Protein AF-A0A926G9V8-F1 (afdb_monomer)

Radius of gyration: 18.88 Å; Cα contacts (8 Å, |Δi|>4): 158; chains: 1; bounding box: 47×44×45 Å

pLDDT: mean 86.52, std 12.1, range [35.53, 97.56]

Mean predicted aligned error: 6.16 Å

Secondary structure (DSSP, 8-state):
--HHHHHHHTTHHHHHHHHHHHHHHTSHHHHHHHHHH-HHHHHHHHHHHHHHHHHHHHHHHHHHHHHHHHHHS-GGGG-GGGGGGHHHHHHTTHHHHHHHHHHHSHHHHHHHHHHHHHHHHHHHHHSPPPPS-SSGGGTTS-TTSHHHHHHHHHHTTSS-HHHHHHHHHHHHHHHS--

Sequence (178 aa):
MSDERLFQAGDGTLLLSNWAEQAIYESPVMRAHLERIGLARTCAIANEAVKLAVSDRIDAFRPALVAAMRSQIPADRFDARRWLSLQGALAAYRGRVEDALLRDAAPVYEGVRALALTRFQRETAIAAAVAGSWADIFADWDLSRTNAVRTACMLYQLSDPVMAKRPFDQFYQRKEMH

Nearest PDB structures (foldseek):
  7sqc-assembly1_1H  TM=2.317E-01  e=8.468E+00  Chlamydomonas reinhardtii
  1qu7-assembly1_A  TM=1.529E-01  e=5.895E+00  Escherichia coli

Structure (mmCIF, N/CA/C/O backbone):
data_AF-A0A926G9V8-F1
#
_entry.id   AF-A0A926G9V8-F1
#
loop_
_atom_site.group_PDB
_atom_site.id
_atom_site.type_symbol
_atom_site.label_atom_id
_atom_site.label_alt_id
_atom_site.label_comp_id
_atom_site.label_asym_id
_atom_site.label_entity_id
_atom_site.label_seq_id
_atom_site.pdbx_PDB_ins_code
_atom_site.Cartn_x
_atom_site.Cartn_y
_atom_site.Cartn_z
_atom_site.occupancy
_atom_site.B_iso_or_equiv
_atom_site.auth_seq_id
_atom_site.auth_comp_id
_atom_site.auth_asym_id
_atom_site.auth_atom_id
_atom_site.pdbx_PDB_model_num
ATOM 1 N N . MET A 1 1 ? 23.630 -3.098 -16.379 1.00 77.88 1 MET A N 1
ATOM 2 C CA . MET A 1 1 ? 23.140 -3.229 -14.987 1.00 77.88 1 MET A CA 1
ATOM 3 C C . MET A 1 1 ? 22.343 -4.521 -14.860 1.00 77.88 1 MET A C 1
ATOM 5 O O . MET A 1 1 ? 21.737 -4.900 -15.853 1.00 77.88 1 MET A O 1
ATOM 9 N N . SER A 1 2 ? 22.365 -5.204 -13.710 1.00 86.25 2 SER A N 1
ATOM 10 C CA . SER A 1 2 ? 21.529 -6.396 -13.496 1.00 86.25 2 SER A CA 1
ATOM 11 C C . SER A 1 2 ? 20.064 -6.027 -13.255 1.00 86.25 2 SER A C 1
ATOM 13 O O . SER A 1 2 ? 19.766 -4.939 -12.758 1.00 86.25 2 SER A O 1
ATOM 15 N N . ASP A 1 3 ? 19.166 -6.961 -13.562 1.00 87.81 3 ASP A N 1
ATOM 16 C CA . ASP A 1 3 ? 17.722 -6.802 -13.362 1.00 87.81 3 ASP A CA 1
ATOM 17 C C . ASP A 1 3 ? 17.365 -6.620 -11.886 1.00 87.81 3 ASP A C 1
ATOM 19 O O . ASP A 1 3 ? 16.513 -5.803 -11.563 1.00 87.81 3 ASP A O 1
ATOM 23 N N . GLU A 1 4 ? 18.092 -7.283 -10.983 1.00 85.81 4 GLU A N 1
ATOM 24 C CA . GLU A 1 4 ? 17.919 -7.105 -9.538 1.00 85.81 4 GLU A CA 1
ATOM 25 C C . GLU A 1 4 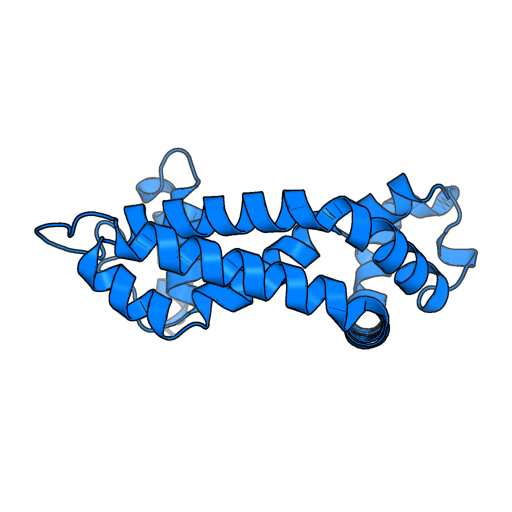? 18.188 -5.662 -9.093 1.00 85.81 4 GLU A C 1
ATOM 27 O O . GLU A 1 4 ? 17.411 -5.078 -8.344 1.00 85.81 4 GLU A O 1
ATOM 32 N N . ARG A 1 5 ? 19.267 -5.047 -9.593 1.00 84.00 5 ARG A N 1
ATOM 33 C CA . ARG A 1 5 ? 19.613 -3.662 -9.235 1.00 84.00 5 ARG A CA 1
ATOM 34 C C . ARG A 1 5 ? 18.641 -2.659 -9.848 1.00 84.00 5 ARG A C 1
ATOM 36 O O . ARG A 1 5 ? 18.324 -1.664 -9.204 1.00 84.00 5 ARG A O 1
ATOM 43 N N . LEU A 1 6 ? 18.162 -2.927 -11.065 1.00 85.00 6 LEU A N 1
ATOM 44 C CA . LEU A 1 6 ? 17.109 -2.133 -11.699 1.00 85.00 6 LEU A CA 1
ATOM 45 C C . LEU A 1 6 ? 15.810 -2.204 -10.899 1.00 85.00 6 LEU A C 1
ATOM 47 O O . LEU A 1 6 ? 15.242 -1.167 -10.577 1.00 85.00 6 LEU A O 1
ATOM 51 N N . PHE A 1 7 ? 15.389 -3.411 -10.526 1.00 86.88 7 PHE A N 1
ATOM 52 C CA . PHE A 1 7 ? 14.189 -3.636 -9.731 1.00 86.88 7 PHE A CA 1
ATOM 53 C C . PHE A 1 7 ? 14.239 -2.901 -8.385 1.00 86.88 7 PHE A C 1
ATOM 55 O O . PHE A 1 7 ? 13.286 -2.211 -8.022 1.00 86.88 7 PHE A O 1
ATOM 62 N N . GLN A 1 8 ? 15.368 -2.996 -7.674 1.00 84.38 8 GLN A N 1
ATOM 63 C CA . GLN A 1 8 ? 15.573 -2.299 -6.403 1.00 84.38 8 GLN A CA 1
ATOM 64 C C . GLN A 1 8 ? 15.523 -0.776 -6.559 1.00 84.38 8 GLN A C 1
ATOM 66 O O . GLN A 1 8 ? 14.949 -0.103 -5.713 1.00 84.38 8 GLN A O 1
ATOM 71 N N . ALA A 1 9 ? 16.076 -0.217 -7.637 1.00 80.62 9 ALA A N 1
ATOM 72 C CA . ALA A 1 9 ? 16.046 1.230 -7.854 1.00 80.62 9 ALA A CA 1
ATOM 73 C C . ALA A 1 9 ? 14.733 1.767 -8.415 1.00 80.62 9 ALA A C 1
ATOM 75 O O . ALA A 1 9 ? 14.471 2.960 -8.304 1.00 80.62 9 ALA A O 1
ATOM 76 N N . GLY A 1 10 ? 13.926 0.910 -9.033 1.00 80.06 10 GLY A N 1
ATOM 77 C CA . GLY A 1 10 ? 12.553 1.236 -9.394 1.00 80.06 10 GLY A CA 1
ATOM 78 C C . GLY A 1 10 ? 11.594 1.211 -8.202 1.00 80.06 10 GLY A C 1
ATOM 79 O O . GLY A 1 10 ? 10.399 1.374 -8.420 1.00 80.06 10 GLY A O 1
ATOM 80 N N . ASP A 1 11 ? 12.085 0.964 -6.979 1.00 85.44 11 ASP A N 1
ATOM 81 C CA . ASP A 1 11 ? 11.283 0.811 -5.762 1.00 85.44 11 ASP A CA 1
ATOM 82 C C . ASP A 1 11 ? 10.109 -0.171 -5.957 1.00 85.44 11 ASP A C 1
ATOM 84 O O . ASP A 1 11 ? 8.981 0.073 -5.525 1.00 85.44 11 ASP A O 1
ATOM 88 N N . GLY A 1 12 ? 10.354 -1.299 -6.639 1.00 83.50 12 GLY A N 1
ATOM 89 C CA . GLY A 1 12 ? 9.280 -2.172 -7.123 1.00 83.50 12 GLY A CA 1
ATOM 90 C C . GLY A 1 12 ? 8.342 -2.699 -6.033 1.00 83.50 12 GLY A C 1
ATOM 91 O O . GLY A 1 12 ? 7.127 -2.739 -6.222 1.00 83.50 12 GLY A O 1
ATOM 92 N N . THR A 1 13 ? 8.882 -3.027 -4.858 1.00 88.38 13 THR A N 1
ATOM 93 C CA . THR A 1 13 ? 8.077 -3.408 -3.687 1.00 88.38 13 THR A CA 1
ATOM 94 C C . THR A 1 13 ? 7.170 -2.266 -3.229 1.00 88.38 13 THR A C 1
ATOM 96 O O . THR A 1 13 ? 5.998 -2.494 -2.955 1.00 88.38 13 THR A O 1
ATOM 99 N N . LEU A 1 14 ? 7.683 -1.032 -3.182 1.00 89.19 14 LEU A N 1
ATOM 100 C CA . LEU A 1 14 ? 6.910 0.142 -2.772 1.00 89.19 14 LEU A CA 1
ATOM 101 C C . LEU A 1 14 ? 5.790 0.451 -3.773 1.00 89.19 14 LEU A C 1
ATOM 103 O O . LEU A 1 14 ? 4.688 0.797 -3.358 1.00 89.19 14 LEU A O 1
ATOM 107 N N . LEU A 1 15 ? 6.049 0.315 -5.077 1.00 89.25 15 LEU A N 1
ATOM 108 C CA . LEU A 1 15 ? 5.032 0.500 -6.117 1.00 89.25 15 LEU A CA 1
ATOM 109 C C . LEU A 1 15 ? 3.869 -0.488 -5.963 1.00 89.25 15 LEU A C 1
ATOM 111 O O . LEU A 1 15 ? 2.718 -0.058 -5.910 1.00 89.25 15 LEU A O 1
ATOM 115 N N . LEU A 1 16 ? 4.156 -1.786 -5.814 1.00 92.00 16 LEU A N 1
ATOM 116 C CA . LEU A 1 16 ? 3.108 -2.784 -5.573 1.00 92.00 16 LEU A CA 1
ATOM 117 C C . LEU A 1 16 ? 2.358 -2.529 -4.264 1.00 92.00 16 LEU A C 1
ATOM 119 O O . LEU A 1 16 ? 1.131 -2.631 -4.245 1.00 92.00 16 LEU A O 1
ATOM 123 N N . SER A 1 17 ? 3.073 -2.181 -3.187 1.00 94.44 17 SER A N 1
ATOM 124 C CA . SER A 1 17 ? 2.444 -1.827 -1.913 1.00 94.44 17 SER A CA 1
ATOM 125 C C . SER A 1 17 ? 1.492 -0.648 -2.081 1.00 94.44 17 SER A C 1
ATOM 127 O O . SER A 1 17 ? 0.359 -0.732 -1.631 1.00 94.44 17 SER A O 1
ATOM 129 N N . ASN A 1 18 ? 1.892 0.409 -2.797 1.00 92.38 18 ASN A N 1
ATOM 130 C CA . ASN A 1 18 ? 1.028 1.562 -3.057 1.00 92.38 18 ASN A CA 1
ATOM 131 C C . ASN A 1 18 ? -0.247 1.173 -3.817 1.00 92.38 18 ASN A C 1
ATOM 133 O O . ASN A 1 18 ? -1.326 1.638 -3.461 1.00 92.38 18 ASN A O 1
ATOM 137 N N . TRP A 1 19 ? -0.151 0.312 -4.834 1.00 93.31 19 TRP A N 1
ATOM 138 C CA . TRP A 1 19 ? -1.329 -0.156 -5.574 1.00 93.31 19 TRP A CA 1
ATOM 139 C C . TRP A 1 19 ? -2.263 -1.010 -4.710 1.00 93.31 19 TRP A C 1
ATOM 141 O O . TRP A 1 19 ? -3.483 -0.843 -4.765 1.00 93.31 19 TRP A O 1
ATOM 151 N N . ALA A 1 20 ? -1.706 -1.895 -3.882 1.00 96.06 20 ALA A N 1
ATOM 152 C CA . ALA A 1 20 ? -2.469 -2.695 -2.929 1.00 96.06 20 ALA A CA 1
ATOM 153 C C . ALA A 1 20 ? -3.153 -1.821 -1.862 1.00 96.06 20 ALA A C 1
ATOM 155 O O . ALA A 1 20 ? -4.343 -1.983 -1.593 1.00 96.06 20 ALA A O 1
ATOM 156 N N . GLU A 1 21 ? -2.417 -0.866 -1.290 1.00 95.69 21 GLU A N 1
ATOM 157 C CA . GLU A 1 21 ? -2.921 0.111 -0.324 1.00 95.69 21 GLU A CA 1
ATOM 158 C C . GLU A 1 21 ? -4.060 0.932 -0.921 1.00 95.69 21 GLU A C 1
ATOM 160 O O . GLU A 1 21 ? -5.104 1.072 -0.288 1.00 95.69 21 GLU A O 1
ATOM 165 N N . GLN A 1 22 ? -3.898 1.424 -2.152 1.00 93.81 22 GLN A N 1
ATOM 166 C CA . GLN A 1 22 ? -4.925 2.194 -2.844 1.00 93.81 22 GLN A CA 1
ATOM 167 C C . GLN A 1 22 ? -6.246 1.417 -2.925 1.00 93.81 22 GLN A C 1
ATOM 169 O O . GLN A 1 22 ? -7.297 1.946 -2.571 1.00 93.81 22 GLN A O 1
ATOM 174 N N . ALA A 1 23 ? -6.191 0.139 -3.315 1.00 94.94 23 ALA A N 1
ATOM 175 C CA . ALA A 1 23 ? -7.380 -0.707 -3.402 1.00 94.94 23 ALA A CA 1
ATOM 176 C C . ALA A 1 23 ? -8.109 -0.877 -2.060 1.00 94.94 23 ALA A C 1
ATOM 178 O O . ALA A 1 23 ? -9.331 -1.006 -2.051 1.00 94.94 23 ALA A O 1
ATOM 179 N N . ILE A 1 24 ? -7.382 -0.875 -0.938 1.00 96.69 24 ILE A N 1
ATOM 180 C CA . ILE A 1 24 ? -7.970 -0.993 0.400 1.00 96.69 24 ILE A CA 1
ATOM 181 C C . ILE A 1 24 ? -8.481 0.366 0.888 1.00 96.69 24 ILE A C 1
ATOM 183 O O . ILE A 1 24 ? -9.661 0.486 1.203 1.00 96.69 24 ILE A O 1
ATOM 187 N N . TYR A 1 25 ? -7.635 1.397 0.938 1.00 94.38 25 TYR A N 1
ATOM 188 C CA . TYR A 1 25 ? -7.973 2.676 1.574 1.00 94.38 25 TYR A CA 1
ATOM 189 C C . TYR A 1 25 ? -9.005 3.500 0.794 1.00 94.38 25 TYR A C 1
ATOM 191 O O . TYR A 1 25 ? -9.727 4.294 1.398 1.00 94.38 25 TYR A O 1
ATOM 199 N N . GLU A 1 26 ? -9.104 3.316 -0.524 1.00 92.31 26 GLU A N 1
ATOM 200 C CA . GLU A 1 26 ? -10.148 3.941 -1.350 1.00 92.31 26 GLU A CA 1
ATOM 201 C C . GLU A 1 26 ? -11.440 3.105 -1.400 1.00 92.31 26 GLU A C 1
ATOM 203 O O . GLU A 1 26 ? -12.450 3.552 -1.944 1.00 92.31 26 GLU A O 1
ATOM 208 N N . SER A 1 27 ? -11.448 1.900 -0.816 1.00 91.56 27 SER A N 1
ATOM 209 C CA . SER A 1 27 ? -12.633 1.044 -0.795 1.00 91.56 27 SER A CA 1
ATOM 210 C C . SER A 1 27 ? -13.700 1.573 0.170 1.00 91.56 27 SER A C 1
ATOM 212 O O . SER A 1 27 ? -13.391 1.846 1.335 1.00 91.56 27 SER A O 1
ATOM 214 N N . PRO A 1 28 ? -14.990 1.591 -0.224 1.00 87.00 28 PRO A N 1
ATOM 215 C CA . PRO A 1 28 ? -16.098 1.891 0.690 1.00 87.00 28 PRO A CA 1
ATOM 216 C C . PRO A 1 28 ? -16.134 0.975 1.924 1.00 87.00 28 PRO A C 1
ATOM 218 O O . PRO A 1 28 ? -16.621 1.357 2.987 1.00 87.00 28 PRO A O 1
ATOM 221 N N . VAL A 1 29 ? -15.586 -0.237 1.791 1.00 87.75 29 VAL A N 1
ATOM 222 C CA . VAL A 1 29 ? -15.563 -1.262 2.839 1.00 87.75 29 VAL A CA 1
ATOM 223 C C . VAL A 1 29 ? -14.583 -0.914 3.967 1.00 87.75 29 VAL A C 1
ATOM 225 O O . VAL A 1 29 ? -14.807 -1.303 5.112 1.00 87.75 29 VAL A O 1
ATOM 228 N N . MET A 1 30 ? -13.542 -0.122 3.684 1.00 91.88 30 MET A N 1
ATOM 229 C CA . MET A 1 30 ? -12.581 0.336 4.692 1.00 91.88 30 MET A CA 1
ATOM 230 C C . MET A 1 30 ? -13.276 1.116 5.809 1.00 91.88 30 MET A C 1
ATOM 232 O O . MET A 1 30 ? -13.111 0.790 6.983 1.00 91.88 30 MET A O 1
ATOM 236 N N . ARG A 1 31 ? -14.109 2.103 5.455 1.00 83.94 31 ARG A N 1
ATOM 237 C CA . ARG A 1 31 ? -14.785 2.954 6.445 1.00 83.94 31 ARG A CA 1
ATOM 238 C C . ARG A 1 31 ? -15.767 2.167 7.309 1.00 83.94 31 ARG A C 1
ATOM 240 O O . ARG A 1 31 ? -15.723 2.280 8.528 1.00 83.94 31 ARG A O 1
ATOM 247 N N . ALA A 1 32 ? -16.595 1.328 6.688 1.00 87.19 32 ALA A N 1
ATOM 248 C CA . ALA A 1 32 ? -17.565 0.510 7.414 1.00 87.19 32 ALA A CA 1
ATOM 249 C C . ALA A 1 32 ? -16.894 -0.422 8.440 1.00 87.19 32 ALA A C 1
ATOM 251 O O . ALA A 1 32 ? -17.449 -0.698 9.503 1.00 87.19 32 ALA A O 1
ATOM 252 N N . HIS A 1 33 ? -15.689 -0.915 8.140 1.00 92.31 33 HIS A N 1
ATOM 253 C CA . HIS A 1 33 ? -14.949 -1.749 9.079 1.00 92.31 33 HIS A CA 1
ATOM 254 C C . HIS A 1 33 ? -14.197 -0.958 10.137 1.00 92.31 33 HIS A C 1
ATOM 256 O O . HIS A 1 33 ? -14.202 -1.409 11.277 1.00 92.31 33 HIS A O 1
ATOM 262 N N . LEU A 1 34 ? -13.639 0.211 9.811 1.00 91.75 34 LEU A N 1
ATOM 263 C CA . LEU A 1 34 ? -12.983 1.078 10.795 1.00 91.75 34 LEU A CA 1
ATOM 264 C C . LEU A 1 34 ? -13.859 1.313 12.026 1.00 91.75 34 LEU A C 1
ATOM 266 O O . LEU A 1 34 ? -13.412 1.081 13.146 1.00 91.75 34 LEU A O 1
ATOM 270 N N . GLU A 1 35 ? -15.117 1.694 11.812 1.00 90.69 35 GLU A N 1
ATOM 271 C CA . GLU A 1 35 ? -16.072 1.965 12.891 1.00 90.69 35 GLU A CA 1
ATOM 272 C C . GLU A 1 35 ? -16.460 0.696 13.661 1.00 90.69 35 GLU A C 1
ATOM 274 O O . GLU A 1 35 ? -16.664 0.735 14.872 1.00 90.69 35 GLU A O 1
ATOM 279 N N . ARG A 1 36 ? -16.535 -0.452 12.975 1.00 93.88 36 ARG A N 1
ATOM 280 C CA . ARG A 1 36 ? -16.976 -1.717 13.576 1.00 93.88 36 ARG A CA 1
ATOM 281 C C . ARG A 1 36 ? -15.886 -2.414 14.389 1.00 93.88 36 ARG A C 1
ATOM 283 O O . ARG A 1 36 ? -16.171 -2.915 15.473 1.00 93.88 36 ARG A O 1
ATOM 290 N N . ILE A 1 37 ? -14.673 -2.533 13.848 1.00 95.00 37 ILE A N 1
ATOM 291 C CA . ILE A 1 37 ? -13.589 -3.346 14.439 1.00 95.00 37 ILE A CA 1
ATOM 292 C C . ILE A 1 37 ? -12.455 -2.500 15.025 1.00 95.00 37 ILE A C 1
ATOM 294 O O . ILE A 1 37 ? -11.518 -3.052 15.598 1.00 95.00 37 ILE A O 1
ATOM 298 N N . GLY A 1 38 ? -12.540 -1.175 14.899 1.00 94.25 38 GLY A N 1
ATOM 299 C CA . GLY A 1 38 ? -11.542 -0.236 15.392 1.00 94.25 38 GLY A CA 1
ATOM 300 C C . GLY A 1 38 ? -10.389 -0.003 14.418 1.00 94.25 38 GLY A C 1
ATOM 301 O O . GLY A 1 38 ? -10.025 -0.860 13.603 1.00 94.25 38 GLY A O 1
ATOM 302 N N . LEU A 1 39 ? -9.777 1.174 14.534 1.00 92.75 39 LEU A N 1
ATOM 303 C CA . LEU A 1 39 ? -8.695 1.648 13.678 1.00 92.75 39 LEU A CA 1
ATOM 304 C C . LEU A 1 39 ? -7.456 0.752 13.773 1.00 92.75 39 LEU A C 1
ATOM 306 O O . LEU A 1 39 ? -7.001 0.246 12.750 1.00 92.75 39 LEU A O 1
ATOM 310 N N . ALA A 1 40 ? -6.971 0.462 14.984 1.00 91.69 40 ALA A N 1
ATOM 311 C CA . ALA A 1 40 ? -5.785 -0.374 15.194 1.00 91.69 40 ALA A CA 1
ATOM 312 C C . ALA A 1 40 ? -5.906 -1.751 14.512 1.00 91.69 40 ALA A C 1
ATOM 314 O O . ALA A 1 40 ? -5.008 -2.186 13.784 1.00 91.69 40 ALA A O 1
ATOM 315 N N . ARG A 1 41 ? -7.048 -2.432 14.694 1.00 93.75 41 ARG A N 1
ATOM 316 C CA . ARG A 1 41 ? -7.289 -3.755 14.101 1.00 93.75 41 ARG A CA 1
ATOM 317 C C . ARG A 1 41 ? -7.439 -3.677 12.586 1.00 93.75 41 ARG A C 1
ATOM 319 O O . ARG A 1 41 ? -6.883 -4.522 11.887 1.00 93.75 41 ARG A O 1
ATOM 326 N N . THR A 1 42 ? -8.154 -2.673 12.084 1.00 95.19 42 THR A N 1
ATOM 327 C CA . THR A 1 42 ? -8.320 -2.463 10.640 1.00 95.19 42 THR A CA 1
ATOM 328 C C . THR A 1 42 ? -6.972 -2.216 9.965 1.00 95.19 42 THR A C 1
ATOM 330 O O . THR A 1 42 ? -6.680 -2.846 8.951 1.00 95.19 42 THR A O 1
ATOM 333 N N . CYS A 1 43 ? -6.116 -1.380 10.558 1.00 94.81 43 CYS A N 1
ATOM 334 C CA . CYS A 1 43 ? -4.768 -1.120 10.062 1.00 94.81 43 CYS A CA 1
ATOM 335 C C . CYS A 1 43 ? -3.905 -2.386 10.048 1.00 94.81 43 CYS A C 1
ATOM 337 O O . CYS A 1 43 ? -3.255 -2.669 9.046 1.00 94.81 43 CYS A O 1
ATOM 339 N N . ALA A 1 44 ? -3.936 -3.189 11.116 1.00 94.62 44 ALA A N 1
ATOM 340 C CA . ALA A 1 44 ? -3.203 -4.454 11.161 1.00 94.62 44 ALA A CA 1
ATOM 341 C C . ALA A 1 44 ? -3.628 -5.412 10.032 1.00 94.62 44 ALA A C 1
ATOM 343 O O . ALA A 1 44 ? -2.776 -5.985 9.354 1.00 94.62 44 ALA A O 1
ATOM 344 N N . ILE A 1 45 ? -4.937 -5.544 9.793 1.00 97.06 45 ILE A N 1
ATOM 345 C CA . ILE A 1 45 ? -5.477 -6.390 8.719 1.00 97.06 45 ILE A CA 1
ATOM 346 C C . ILE A 1 45 ? -5.102 -5.839 7.337 1.00 97.06 45 ILE A C 1
ATOM 348 O O . ILE A 1 45 ? -4.690 -6.609 6.471 1.00 97.06 45 ILE A O 1
ATOM 352 N N . ALA A 1 46 ? -5.211 -4.525 7.123 1.00 96.62 46 ALA A N 1
ATOM 353 C CA . ALA A 1 46 ? -4.833 -3.887 5.863 1.00 96.62 46 ALA A CA 1
ATOM 354 C C . ALA A 1 46 ? -3.348 -4.109 5.542 1.00 96.62 46 ALA A C 1
ATOM 356 O O . ALA A 1 46 ? -3.012 -4.530 4.437 1.00 96.62 46 ALA A O 1
ATOM 357 N N . ASN A 1 47 ? -2.468 -3.904 6.524 1.00 95.19 47 ASN A N 1
ATOM 358 C CA . ASN A 1 47 ? -1.025 -4.078 6.367 1.00 95.19 47 ASN A CA 1
ATOM 359 C C . ASN A 1 47 ? -0.658 -5.523 6.000 1.00 95.19 47 ASN A C 1
ATOM 361 O O . ASN A 1 47 ? 0.140 -5.750 5.090 1.00 95.19 47 ASN A O 1
ATOM 365 N N . GLU A 1 48 ? -1.267 -6.507 6.664 1.00 97.00 48 GLU A N 1
ATOM 366 C CA . GLU A 1 48 ? -1.028 -7.918 6.350 1.00 97.00 48 GLU A CA 1
ATOM 367 C C . GLU A 1 48 ? -1.592 -8.294 4.970 1.00 97.00 48 GLU A C 1
ATOM 369 O O . GLU A 1 48 ? -0.937 -8.999 4.201 1.00 97.00 48 GLU A O 1
ATOM 374 N N . ALA A 1 49 ? -2.769 -7.774 4.602 1.00 97.56 49 ALA A N 1
ATOM 375 C CA . ALA A 1 49 ? -3.348 -7.983 3.277 1.00 97.56 49 ALA A CA 1
ATOM 376 C C . ALA A 1 49 ? -2.447 -7.431 2.159 1.00 97.56 49 ALA A C 1
ATOM 378 O O . ALA A 1 49 ? -2.223 -8.129 1.167 1.00 97.56 49 ALA A O 1
ATOM 379 N N . VAL A 1 50 ? -1.882 -6.229 2.341 1.00 96.88 50 VAL A N 1
ATOM 380 C CA . VAL A 1 50 ? -0.891 -5.632 1.428 1.00 96.88 50 VAL A CA 1
ATOM 381 C C . VAL A 1 50 ? 0.349 -6.511 1.345 1.00 96.88 50 VAL A C 1
ATOM 383 O O . VAL A 1 50 ? 0.730 -6.923 0.252 1.00 96.88 50 VAL A O 1
ATOM 386 N N . LYS A 1 51 ? 0.954 -6.860 2.485 1.00 96.12 51 LYS A N 1
ATOM 387 C CA . LYS A 1 51 ? 2.173 -7.677 2.539 1.00 96.12 51 LYS A CA 1
ATOM 388 C C . LYS A 1 51 ? 2.009 -9.005 1.800 1.00 96.12 51 LYS A C 1
ATOM 390 O O . LYS A 1 51 ? 2.868 -9.373 0.999 1.00 96.12 51 LYS A O 1
ATOM 395 N N . LEU A 1 52 ? 0.904 -9.712 2.038 1.00 96.75 52 LEU A N 1
ATOM 396 C CA . LEU A 1 52 ? 0.627 -10.995 1.393 1.00 96.75 52 LEU A CA 1
ATOM 397 C C . LEU A 1 52 ? 0.342 -10.836 -0.104 1.00 96.75 52 LEU A C 1
ATOM 399 O O . LEU A 1 52 ? 0.806 -11.655 -0.892 1.00 96.75 52 LEU A O 1
ATOM 403 N N . ALA A 1 53 ? -0.385 -9.792 -0.512 1.00 97.00 53 ALA A N 1
ATOM 404 C CA . ALA A 1 53 ? -0.649 -9.534 -1.925 1.00 97.00 53 ALA A CA 1
ATOM 405 C C . ALA A 1 53 ? 0.630 -9.172 -2.696 1.00 97.00 53 ALA A C 1
ATOM 407 O O . ALA A 1 53 ? 0.850 -9.673 -3.797 1.00 97.00 53 ALA A O 1
ATOM 408 N N . VAL A 1 54 ? 1.497 -8.351 -2.100 1.00 95.94 54 VAL A N 1
ATOM 409 C CA . VAL A 1 54 ? 2.803 -8.000 -2.669 1.00 95.94 54 VAL A CA 1
ATOM 410 C C . VAL A 1 54 ? 3.676 -9.244 -2.781 1.00 95.94 54 VAL A C 1
ATOM 412 O O . VAL A 1 54 ? 4.191 -9.511 -3.860 1.00 95.94 54 VAL A O 1
ATOM 415 N N . SER A 1 55 ? 3.794 -10.042 -1.714 1.00 95.75 55 SER A N 1
ATOM 416 C CA . SER A 1 55 ? 4.592 -11.275 -1.728 1.00 95.75 55 SER A CA 1
ATOM 417 C C . SER A 1 55 ? 4.132 -12.274 -2.793 1.00 95.75 55 SER A C 1
ATOM 419 O O . SER A 1 55 ? 4.966 -12.971 -3.355 1.00 95.75 55 SER A O 1
ATOM 421 N N . ASP A 1 56 ? 2.829 -12.346 -3.072 1.00 95.56 56 ASP A N 1
ATOM 422 C CA . ASP A 1 56 ? 2.254 -13.230 -4.093 1.00 95.56 56 ASP A CA 1
ATOM 423 C C . ASP A 1 56 ? 2.570 -12.767 -5.526 1.00 95.56 56 ASP A C 1
ATOM 425 O O . ASP A 1 56 ? 2.737 -13.578 -6.434 1.00 95.56 56 ASP A O 1
ATOM 429 N N . ARG A 1 57 ? 2.664 -11.449 -5.746 1.00 93.88 57 ARG A N 1
ATOM 430 C CA . ARG A 1 57 ? 2.778 -10.856 -7.091 1.00 93.88 57 ARG A CA 1
ATOM 431 C C . ARG A 1 57 ? 4.167 -10.332 -7.443 1.00 93.88 57 ARG A C 1
ATOM 433 O O . ARG A 1 57 ? 4.404 -10.027 -8.612 1.00 93.88 57 ARG A O 1
ATOM 440 N N . ILE A 1 58 ? 5.086 -10.252 -6.479 1.00 93.44 58 ILE A N 1
ATOM 441 C CA . ILE A 1 58 ? 6.411 -9.637 -6.648 1.00 93.44 58 ILE A CA 1
ATOM 442 C C . ILE A 1 58 ? 7.226 -10.275 -7.779 1.00 93.44 58 ILE A C 1
ATOM 444 O O . ILE A 1 58 ? 7.839 -9.560 -8.572 1.00 93.44 58 ILE A O 1
ATOM 448 N N . A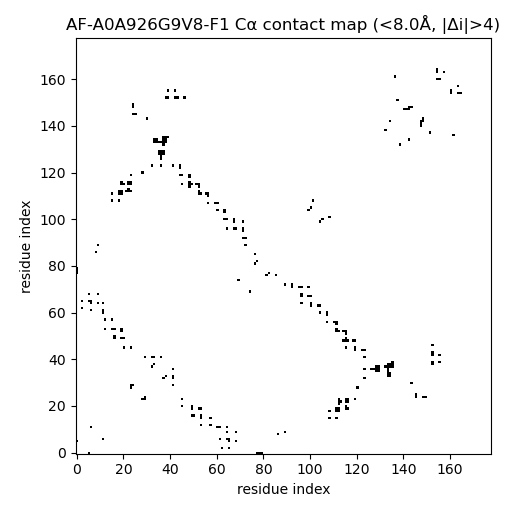SP A 1 59 ? 7.180 -11.601 -7.909 1.00 93.50 59 ASP A N 1
ATOM 449 C CA . ASP A 1 59 ? 7.973 -12.326 -8.904 1.00 93.50 59 ASP A CA 1
ATOM 450 C C . ASP A 1 59 ? 7.441 -12.127 -10.325 1.00 93.50 59 ASP A C 1
ATOM 452 O O . ASP A 1 59 ? 8.225 -11.974 -11.260 1.00 93.50 59 ASP A O 1
ATOM 456 N N . ALA A 1 60 ? 6.118 -12.039 -10.488 1.00 91.75 60 ALA A N 1
ATOM 457 C CA . ALA A 1 60 ? 5.492 -11.703 -11.766 1.00 91.75 60 ALA A CA 1
ATOM 458 C C . ALA A 1 60 ? 5.682 -10.220 -12.131 1.00 91.75 60 ALA A C 1
ATOM 460 O O . ALA A 1 60 ? 5.786 -9.872 -13.307 1.00 91.75 60 ALA A O 1
ATOM 461 N N . PHE A 1 61 ? 5.752 -9.338 -11.131 1.00 92.88 61 PHE A N 1
ATOM 462 C CA . PHE A 1 61 ? 5.935 -7.902 -11.330 1.00 92.88 61 PHE A CA 1
ATOM 463 C C . PHE A 1 61 ? 7.365 -7.519 -11.710 1.00 92.88 61 PHE A C 1
ATOM 465 O O . PHE A 1 61 ? 7.574 -6.628 -12.533 1.00 92.88 61 PHE A O 1
ATOM 472 N N . ARG A 1 62 ? 8.361 -8.194 -11.131 1.00 94.31 62 ARG A N 1
ATOM 473 C CA . ARG A 1 62 ? 9.783 -7.914 -11.354 1.00 94.31 62 ARG A CA 1
ATOM 474 C C . ARG A 1 62 ? 10.172 -7.794 -12.837 1.00 94.31 62 ARG A C 1
ATOM 476 O O . ARG A 1 62 ? 10.730 -6.753 -13.192 1.00 94.31 62 ARG A O 1
ATOM 483 N N . PRO A 1 63 ? 9.887 -8.774 -13.719 1.00 94.00 63 PRO A N 1
ATOM 484 C CA . PRO A 1 63 ? 10.243 -8.659 -15.132 1.00 94.00 63 PRO A CA 1
ATOM 485 C C . PRO A 1 63 ? 9.501 -7.511 -15.831 1.00 94.00 63 PRO A C 1
ATOM 487 O O . PRO A 1 63 ? 10.087 -6.845 -16.682 1.00 94.00 63 PRO A O 1
ATOM 490 N N . ALA A 1 64 ? 8.255 -7.227 -15.440 1.00 93.38 64 ALA A N 1
ATOM 491 C CA . ALA A 1 64 ? 7.477 -6.129 -16.004 1.00 93.38 64 ALA A CA 1
ATOM 492 C C . ALA A 1 64 ? 8.067 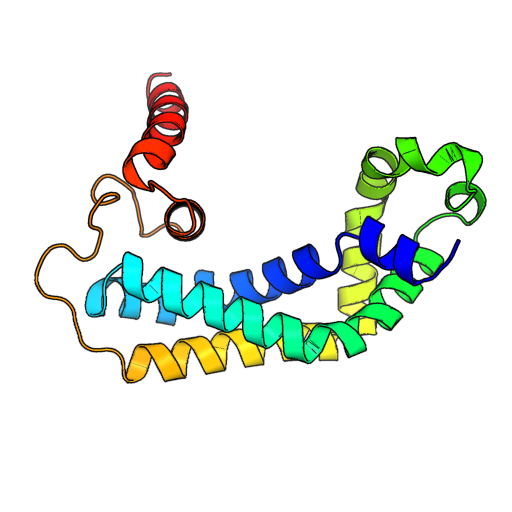-4.754 -15.654 1.00 93.38 64 ALA A C 1
ATOM 494 O O . ALA A 1 64 ? 8.247 -3.921 -16.543 1.00 93.38 64 ALA A O 1
ATOM 495 N N . LEU A 1 65 ? 8.445 -4.528 -14.390 1.00 92.50 65 LEU A N 1
ATOM 496 C CA . LEU A 1 65 ? 9.102 -3.286 -13.969 1.00 92.50 65 LEU A CA 1
ATOM 497 C C . LEU A 1 65 ? 10.441 -3.096 -14.678 1.00 92.50 65 LEU A C 1
ATOM 499 O O . LEU A 1 65 ? 10.722 -2.011 -15.183 1.00 92.50 65 LEU A O 1
ATOM 503 N N . VAL A 1 66 ? 11.254 -4.148 -14.767 1.00 92.81 66 VAL A N 1
ATOM 504 C CA . VAL A 1 66 ? 12.545 -4.076 -15.460 1.00 92.81 66 VAL A CA 1
ATOM 505 C C . VAL A 1 66 ? 12.358 -3.743 -16.942 1.00 92.81 66 VAL A C 1
ATOM 507 O O . VAL A 1 66 ? 13.072 -2.884 -17.467 1.00 92.81 66 VAL A O 1
ATOM 510 N N . ALA A 1 67 ? 11.394 -4.373 -17.616 1.00 93.75 67 ALA A N 1
ATOM 511 C CA . ALA A 1 67 ? 11.079 -4.080 -19.012 1.00 93.75 67 ALA A CA 1
ATOM 512 C C . ALA A 1 67 ? 10.601 -2.629 -19.194 1.00 93.75 67 ALA A C 1
ATOM 514 O O . ALA A 1 67 ? 11.131 -1.909 -20.045 1.00 93.75 67 ALA A O 1
ATOM 515 N N . ALA A 1 68 ? 9.680 -2.164 -18.343 1.00 93.12 68 ALA A N 1
ATOM 516 C CA . ALA A 1 68 ? 9.187 -0.791 -18.360 1.00 93.12 68 ALA A CA 1
ATOM 517 C C . ALA A 1 68 ? 10.332 0.212 -18.162 1.00 93.12 68 ALA A C 1
ATOM 519 O O . ALA A 1 68 ? 10.519 1.106 -18.986 1.00 93.12 68 ALA A O 1
ATOM 520 N N . MET A 1 69 ? 11.176 0.013 -17.147 1.00 90.25 69 MET A N 1
ATOM 521 C CA . MET A 1 69 ? 12.343 0.860 -16.894 1.00 90.25 69 MET A CA 1
ATOM 522 C C . MET A 1 69 ? 13.278 0.923 -18.101 1.00 90.25 69 MET A C 1
ATOM 524 O O . MET A 1 69 ? 13.651 2.015 -18.524 1.00 90.25 69 MET A O 1
ATOM 528 N N . ARG A 1 70 ? 13.622 -0.224 -18.697 1.00 91.25 70 ARG A N 1
ATOM 529 C CA . ARG A 1 70 ? 14.503 -0.276 -19.874 1.00 91.25 70 ARG A CA 1
ATOM 530 C C . ARG A 1 70 ? 13.906 0.409 -21.103 1.00 91.25 70 ARG A C 1
ATOM 532 O O . ARG A 1 70 ? 14.662 0.939 -21.908 1.00 91.25 70 ARG A O 1
ATOM 539 N N . SER A 1 71 ? 12.582 0.401 -21.247 1.00 92.31 71 SER A N 1
ATOM 540 C CA . SER A 1 71 ? 11.901 1.062 -22.366 1.00 92.31 71 SER A CA 1
ATOM 541 C C . SER A 1 71 ? 11.791 2.582 -22.196 1.00 92.31 71 SER A C 1
ATOM 543 O O . SER A 1 71 ? 11.836 3.313 -23.181 1.00 92.31 71 SER A O 1
ATOM 545 N N . GLN A 1 72 ? 11.649 3.065 -20.956 1.00 92.06 72 GLN A N 1
ATOM 546 C CA . GLN A 1 72 ? 11.343 4.471 -20.671 1.00 92.06 72 GLN A CA 1
ATOM 547 C C . GLN A 1 72 ? 12.565 5.303 -20.275 1.00 92.06 72 GLN A C 1
ATOM 549 O O . GLN A 1 72 ? 12.516 6.534 -20.340 1.00 92.06 72 GLN A O 1
ATOM 554 N N . ILE A 1 73 ? 13.645 4.661 -19.829 1.00 86.81 73 ILE A N 1
ATOM 555 C CA . ILE A 1 73 ? 14.853 5.334 -19.355 1.00 86.81 73 ILE A CA 1
ATOM 556 C C . ILE A 1 73 ? 15.969 5.147 -20.394 1.00 86.81 73 ILE A C 1
ATOM 558 O O . ILE A 1 73 ? 16.268 4.010 -20.765 1.00 86.81 73 ILE A O 1
ATOM 562 N N . PRO A 1 74 ? 16.621 6.235 -20.847 1.00 86.81 74 PRO A N 1
ATOM 563 C CA . PRO A 1 74 ? 17.733 6.155 -21.789 1.00 86.81 74 PRO A CA 1
ATOM 564 C C . PRO A 1 74 ? 18.859 5.234 -21.299 1.00 86.81 74 PRO A C 1
ATOM 566 O O . PRO A 1 74 ? 19.250 5.275 -20.131 1.00 86.81 74 PRO A O 1
ATOM 569 N N . ALA A 1 75 ? 19.401 4.408 -22.198 1.00 84.12 75 ALA A N 1
ATOM 570 C CA . ALA A 1 75 ? 20.346 3.348 -21.841 1.00 84.12 75 ALA A CA 1
ATOM 571 C C . ALA A 1 75 ? 21.645 3.859 -21.187 1.00 84.12 75 ALA A C 1
ATOM 573 O O . ALA A 1 75 ? 22.202 3.187 -20.317 1.00 84.12 75 ALA A O 1
ATOM 574 N N . ASP A 1 76 ? 22.099 5.064 -21.544 1.00 81.06 76 ASP A N 1
ATOM 575 C CA . ASP A 1 76 ? 23.264 5.740 -20.955 1.00 81.06 76 ASP A CA 1
ATOM 576 C C . ASP A 1 76 ? 23.079 6.058 -19.462 1.00 81.06 76 ASP A C 1
ATOM 578 O O . ASP A 1 76 ? 24.051 6.238 -18.725 1.00 81.06 76 ASP A O 1
ATOM 582 N N . ARG A 1 77 ? 21.830 6.087 -18.982 1.00 77.75 7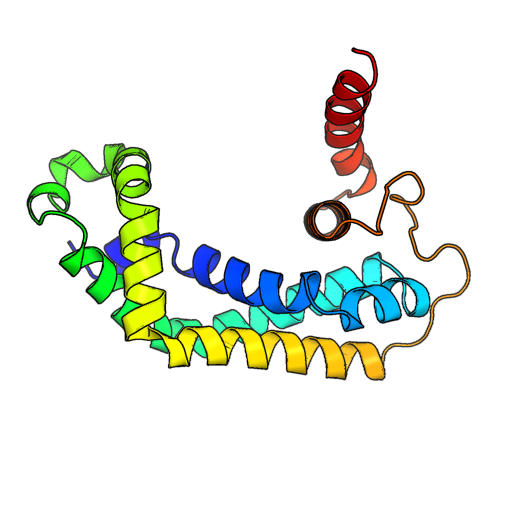7 ARG A N 1
ATOM 583 C C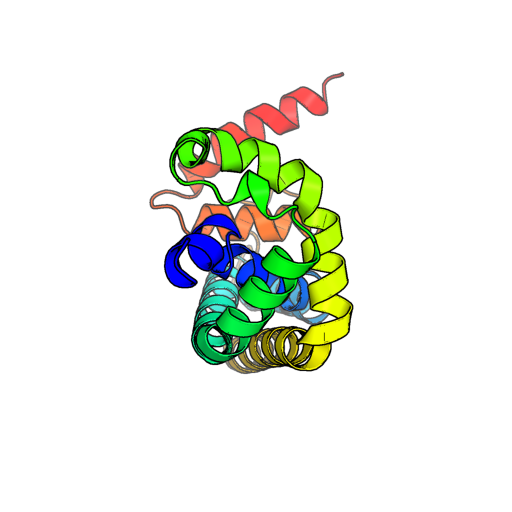A . ARG A 1 77 ? 21.509 6.270 -17.563 1.00 77.75 77 ARG A CA 1
ATOM 584 C C . ARG A 1 77 ? 21.732 5.010 -16.742 1.00 77.75 77 ARG A C 1
ATOM 586 O O . ARG A 1 77 ? 21.857 5.113 -15.530 1.00 77.75 77 ARG A O 1
ATOM 593 N N . PHE A 1 78 ? 21.853 3.841 -17.360 1.00 76.38 78 PHE A N 1
ATOM 594 C CA . PHE A 1 78 ? 22.115 2.591 -16.646 1.00 76.38 78 PHE A CA 1
ATOM 595 C C . PHE A 1 78 ? 23.606 2.310 -16.406 1.00 76.38 78 PHE A C 1
ATOM 597 O O . PHE A 1 78 ? 23.959 1.220 -15.939 1.00 76.38 78 PHE A O 1
ATOM 604 N N . ASP A 1 79 ? 24.481 3.269 -16.720 1.00 73.12 79 ASP A N 1
ATOM 605 C CA . ASP A 1 79 ? 25.923 3.128 -16.561 1.00 73.12 79 ASP A CA 1
ATOM 606 C C . ASP A 1 79 ? 26.349 3.160 -15.078 1.00 73.12 79 ASP A C 1
ATOM 608 O O . ASP A 1 79 ? 25.962 4.032 -14.293 1.00 73.12 79 ASP A O 1
ATOM 612 N N . ALA A 1 80 ? 27.183 2.194 -14.684 1.00 60.44 8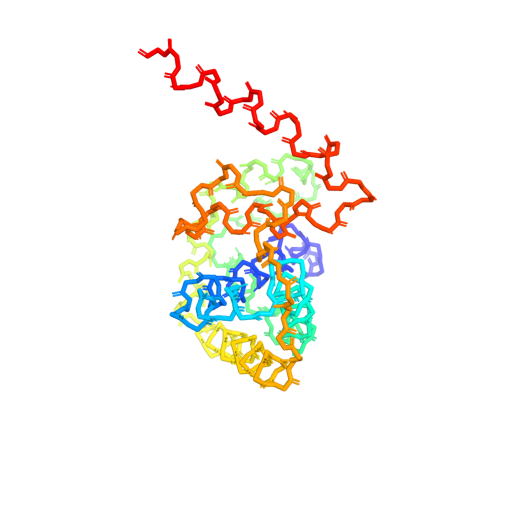0 ALA A N 1
ATOM 613 C CA . ALA A 1 80 ? 27.518 1.899 -13.290 1.00 60.44 80 ALA A CA 1
ATOM 614 C C . ALA A 1 80 ? 28.222 3.064 -12.569 1.00 60.44 80 ALA A C 1
ATOM 616 O O . ALA A 1 80 ? 28.130 3.174 -11.346 1.00 60.44 80 ALA A O 1
ATOM 617 N N . ARG A 1 81 ? 28.886 3.960 -13.314 1.00 61.88 81 ARG A N 1
ATOM 618 C CA . ARG A 1 81 ? 29.619 5.117 -12.767 1.00 61.88 81 ARG A CA 1
ATOM 619 C C . ARG A 1 81 ? 28.717 6.253 -12.278 1.00 61.88 81 ARG A C 1
ATOM 621 O O . ARG A 1 81 ? 29.191 7.125 -11.559 1.00 61.88 81 ARG A O 1
ATOM 628 N N . ARG A 1 82 ? 27.438 6.269 -12.668 1.00 61.78 82 ARG A N 1
ATOM 629 C CA . ARG A 1 82 ? 26.480 7.333 -12.312 1.00 61.78 82 ARG A CA 1
ATOM 630 C C . ARG A 1 82 ? 25.397 6.870 -11.334 1.00 61.78 82 ARG A C 1
ATOM 632 O O . ARG A 1 82 ? 24.541 7.660 -10.968 1.00 61.78 82 ARG A O 1
ATOM 639 N N . TRP A 1 83 ? 25.464 5.622 -10.863 1.00 56.06 83 TRP A N 1
ATOM 640 C CA . TRP A 1 83 ? 24.413 4.964 -10.075 1.00 56.06 83 TRP A CA 1
ATOM 641 C C . TRP A 1 83 ? 23.966 5.719 -8.815 1.00 56.06 83 TRP A C 1
ATOM 643 O O . TRP A 1 83 ? 22.776 5.798 -8.532 1.00 56.06 83 TRP A O 1
ATOM 653 N N . LEU A 1 84 ? 24.899 6.315 -8.069 1.00 52.78 84 LEU A N 1
ATOM 654 C CA . LEU A 1 84 ? 24.583 6.996 -6.807 1.00 52.78 84 LEU A CA 1
ATOM 655 C C . LEU A 1 84 ? 23.759 8.284 -6.994 1.00 52.78 84 LEU A C 1
ATOM 657 O O . LEU A 1 84 ? 23.125 8.729 -6.045 1.00 52.78 84 LEU A O 1
ATOM 661 N N . SER A 1 85 ? 23.708 8.859 -8.202 1.00 54.69 85 SER A N 1
ATOM 662 C CA . SER A 1 85 ? 22.837 10.001 -8.517 1.00 54.69 85 SER A CA 1
ATOM 663 C C . SER A 1 85 ? 21.501 9.597 -9.156 1.00 54.69 85 SER A C 1
ATOM 665 O O . SER A 1 85 ? 20.684 10.468 -9.468 1.00 54.69 85 SER A O 1
ATOM 667 N N . LEU A 1 86 ? 21.241 8.292 -9.344 1.00 53.22 86 LEU A N 1
ATOM 668 C CA . LEU A 1 86 ? 20.055 7.833 -10.068 1.00 53.22 86 LEU A CA 1
ATOM 669 C C . LEU A 1 86 ? 18.752 7.919 -9.286 1.00 53.22 86 LEU A C 1
ATOM 671 O O . LEU A 1 86 ? 17.737 8.073 -9.942 1.00 53.22 86 LEU A O 1
ATOM 675 N N . GLN A 1 87 ? 18.716 7.902 -7.951 1.00 60.72 87 GLN A N 1
ATOM 676 C CA . GLN A 1 87 ? 17.426 8.031 -7.246 1.00 60.72 87 GLN A CA 1
ATOM 677 C C . GLN A 1 87 ? 16.696 9.338 -7.612 1.00 60.72 87 GLN A C 1
ATOM 679 O O . GLN A 1 87 ? 15.504 9.322 -7.914 1.00 60.72 87 GLN A O 1
ATOM 684 N N . GLY A 1 88 ? 17.424 10.457 -7.711 1.00 60.06 88 GLY A N 1
ATOM 685 C CA . GLY A 1 88 ? 16.867 11.728 -8.190 1.00 60.06 88 GLY A CA 1
ATOM 686 C C . GLY A 1 88 ? 16.605 11.752 -9.700 1.00 60.06 88 GLY A C 1
ATOM 687 O O . GLY A 1 88 ? 15.611 12.317 -10.149 1.00 60.06 88 GLY A O 1
ATOM 688 N N . ALA A 1 89 ? 17.460 11.110 -10.504 1.00 60.84 89 ALA A N 1
ATOM 689 C CA . ALA A 1 89 ? 17.281 11.068 -11.956 1.00 60.84 89 ALA A CA 1
ATOM 690 C C . ALA A 1 89 ? 16.119 10.155 -12.386 1.00 60.84 89 ALA A C 1
ATOM 692 O O . ALA A 1 89 ? 15.426 10.477 -13.346 1.00 60.84 89 ALA A O 1
ATOM 693 N N . LEU A 1 90 ? 15.879 9.050 -11.674 1.00 66.19 90 LEU A N 1
ATOM 694 C CA . LEU A 1 90 ? 14.779 8.107 -11.898 1.00 66.19 90 LEU A CA 1
ATOM 695 C C . LEU A 1 90 ? 13.429 8.732 -11.554 1.00 66.19 90 LEU A C 1
ATOM 697 O O . LEU A 1 90 ? 12.453 8.448 -12.245 1.00 66.19 90 LEU A O 1
ATOM 701 N N . ALA A 1 91 ? 13.378 9.653 -10.585 1.00 71.56 91 ALA A N 1
ATOM 702 C CA . ALA A 1 91 ? 12.168 10.416 -10.286 1.00 71.56 91 ALA A CA 1
ATOM 703 C C . ALA A 1 91 ? 11.621 11.146 -11.529 1.00 71.56 91 ALA A C 1
ATOM 705 O O . ALA A 1 91 ? 10.412 11.169 -11.743 1.00 71.56 91 ALA A O 1
ATOM 706 N N . ALA A 1 92 ? 12.498 11.643 -12.413 1.00 78.62 92 ALA A N 1
ATOM 707 C CA . ALA A 1 92 ? 12.101 12.299 -13.663 1.00 78.62 92 ALA A CA 1
ATOM 708 C C . ALA A 1 92 ? 11.484 11.346 -14.711 1.00 78.62 92 ALA A C 1
ATOM 710 O O . ALA A 1 92 ? 10.879 11.806 -15.681 1.00 78.62 92 ALA A O 1
ATOM 711 N N . TYR A 1 93 ? 11.652 10.029 -14.547 1.00 86.19 93 TYR A N 1
ATOM 712 C CA . TYR A 1 93 ? 11.073 8.992 -15.413 1.00 86.19 93 TYR A CA 1
ATOM 713 C C . TYR A 1 93 ? 9.951 8.208 -14.733 1.00 86.19 93 TYR A C 1
ATOM 715 O O . TYR A 1 93 ? 9.275 7.440 -15.412 1.00 86.19 93 TYR A O 1
ATOM 723 N N . ARG A 1 94 ? 9.728 8.413 -13.430 1.00 85.00 94 ARG A N 1
ATOM 724 C CA . ARG A 1 94 ? 8.791 7.631 -12.621 1.00 85.00 94 ARG A CA 1
ATOM 725 C C . ARG A 1 94 ? 7.397 7.562 -13.237 1.00 85.00 94 ARG A C 1
ATOM 727 O O . ARG A 1 94 ? 6.918 6.463 -13.475 1.00 85.00 94 ARG A O 1
ATOM 734 N N . GLY A 1 95 ? 6.813 8.709 -13.591 1.00 86.75 95 GLY A N 1
ATOM 735 C CA . GLY A 1 95 ? 5.493 8.749 -14.234 1.00 86.75 95 GLY A CA 1
ATOM 736 C C . GLY A 1 95 ? 5.440 7.934 -15.531 1.00 86.75 95 GLY A C 1
ATOM 737 O O . GLY A 1 95 ? 4.554 7.112 -15.698 1.00 86.75 95 GLY A O 1
ATOM 738 N N . ARG A 1 96 ? 6.456 8.048 -16.402 1.00 90.06 96 ARG A N 1
ATOM 739 C CA . ARG A 1 96 ? 6.519 7.265 -17.652 1.00 90.06 96 ARG A CA 1
ATOM 740 C C . ARG A 1 96 ? 6.622 5.759 -17.403 1.00 90.06 96 ARG A C 1
ATOM 742 O O . ARG A 1 96 ? 6.027 4.979 -18.141 1.00 90.06 96 ARG A O 1
ATOM 749 N N . VAL A 1 97 ? 7.402 5.352 -16.400 1.00 90.62 97 VAL A N 1
ATOM 750 C CA . VAL A 1 97 ? 7.550 3.941 -16.012 1.00 90.62 97 VAL A CA 1
ATOM 751 C C . VAL A 1 97 ? 6.241 3.405 -15.436 1.00 90.62 97 VAL A C 1
ATOM 753 O O . VAL A 1 97 ? 5.820 2.322 -15.830 1.00 90.62 97 VAL A O 1
ATOM 756 N N . GLU A 1 98 ? 5.581 4.162 -14.559 1.00 90.19 98 GLU A N 1
ATOM 757 C CA . GLU A 1 98 ? 4.268 3.812 -14.005 1.00 90.19 98 GLU A CA 1
ATOM 758 C C . GLU A 1 98 ? 3.206 3.714 -15.112 1.00 90.19 98 GLU A C 1
ATOM 760 O O . GLU A 1 98 ? 2.488 2.720 -15.175 1.00 90.19 98 GLU A O 1
ATOM 765 N N . ASP A 1 99 ? 3.171 4.659 -16.053 1.00 91.31 99 ASP A N 1
ATOM 766 C CA . ASP A 1 99 ? 2.254 4.621 -17.197 1.00 91.31 99 ASP A CA 1
ATOM 767 C C . ASP A 1 99 ? 2.499 3.400 -18.096 1.00 91.31 99 ASP A C 1
ATOM 769 O O . ASP A 1 99 ? 1.555 2.772 -18.575 1.00 91.31 99 ASP A O 1
ATOM 773 N N . ALA A 1 100 ? 3.766 3.055 -18.351 1.00 92.38 100 ALA A N 1
ATOM 774 C CA . ALA A 1 100 ? 4.119 1.858 -19.113 1.00 92.38 100 ALA A CA 1
ATOM 775 C C . ALA A 1 100 ? 3.689 0.582 -18.380 1.00 92.38 100 ALA A C 1
ATOM 777 O O . ALA A 1 100 ? 3.094 -0.302 -18.984 1.00 92.38 100 ALA A O 1
ATOM 778 N N . LEU A 1 101 ? 3.904 0.515 -17.067 1.00 91.38 101 LEU A N 1
ATOM 779 C CA . LEU A 1 101 ? 3.442 -0.596 -16.241 1.00 91.38 101 LEU A CA 1
ATOM 780 C C . LEU A 1 101 ? 1.919 -0.743 -16.242 1.00 91.38 101 LEU A C 1
ATOM 782 O O . LEU A 1 101 ? 1.419 -1.858 -16.362 1.00 91.38 101 LEU A O 1
ATOM 786 N N . LEU A 1 102 ? 1.177 0.358 -16.130 1.00 89.31 102 LEU A N 1
ATOM 787 C CA . LEU A 1 102 ? -0.285 0.326 -16.157 1.00 89.31 102 LEU A CA 1
ATOM 788 C C . LEU A 1 102 ? -0.826 -0.155 -17.507 1.00 89.31 102 LEU A C 1
ATOM 790 O O . LEU A 1 102 ? -1.871 -0.798 -17.542 1.00 89.31 102 LEU A O 1
ATOM 794 N N . ARG A 1 103 ? -0.118 0.111 -18.611 1.00 89.62 103 ARG A N 1
ATOM 795 C CA . ARG A 1 103 ? -0.488 -0.396 -19.941 1.00 89.62 103 ARG A CA 1
ATOM 796 C C . ARG A 1 103 ? -0.088 -1.855 -20.150 1.00 89.62 103 ARG A C 1
ATOM 798 O O . ARG A 1 103 ? -0.917 -2.661 -20.561 1.00 89.62 103 ARG A O 1
ATOM 805 N N . ASP A 1 104 ? 1.163 -2.191 -19.856 1.00 88.38 104 ASP A N 1
ATOM 806 C CA . ASP A 1 104 ? 1.783 -3.443 -20.305 1.00 88.38 104 ASP A CA 1
ATOM 807 C C . ASP A 1 104 ? 1.715 -4.552 -19.240 1.00 88.38 104 ASP A C 1
ATOM 809 O O . ASP A 1 104 ? 1.797 -5.738 -19.553 1.00 88.38 104 ASP A O 1
ATOM 813 N N . ALA A 1 105 ? 1.535 -4.176 -17.971 1.00 88.31 105 ALA A N 1
ATOM 814 C CA . ALA A 1 105 ? 1.468 -5.074 -16.819 1.00 88.31 105 ALA A CA 1
ATOM 815 C C . ALA A 1 105 ? 0.140 -4.958 -16.051 1.00 88.31 105 ALA A C 1
ATOM 817 O O . ALA A 1 105 ? 0.064 -5.342 -14.878 1.00 88.31 105 ALA A O 1
ATOM 818 N N . ALA A 1 106 ? -0.921 -4.484 -16.718 1.00 89.12 106 ALA A N 1
ATOM 819 C CA . ALA A 1 106 ? -2.263 -4.353 -16.148 1.00 89.12 106 ALA A CA 1
ATOM 820 C C . ALA A 1 106 ? -2.746 -5.613 -15.394 1.00 89.12 106 ALA A C 1
ATOM 822 O O . ALA A 1 106 ? -3.269 -5.464 -14.292 1.00 89.12 106 ALA A O 1
ATOM 823 N N . PRO A 1 107 ? -2.518 -6.857 -15.875 1.00 92.19 107 PRO A N 1
ATOM 824 C CA . PRO A 1 107 ? -2.938 -8.050 -15.134 1.00 92.19 107 PRO A CA 1
ATOM 825 C C . PRO A 1 107 ? -2.256 -8.213 -13.768 1.00 92.19 107 PRO A C 1
ATOM 827 O O . PRO A 1 107 ? -2.863 -8.738 -12.837 1.00 92.19 107 PRO A O 1
ATOM 830 N N . VAL A 1 108 ? -1.002 -7.767 -13.626 1.00 90.00 108 VAL A N 1
ATOM 831 C CA . VAL A 1 108 ? -0.272 -7.819 -12.349 1.00 90.00 108 VAL A CA 1
ATOM 832 C C . VAL A 1 108 ? -0.817 -6.763 -11.391 1.00 90.00 108 VAL A C 1
ATOM 834 O O . VAL A 1 108 ? -1.067 -7.065 -10.224 1.00 90.00 108 VAL A O 1
ATOM 837 N N . TYR A 1 109 ? -1.051 -5.552 -11.902 1.00 89.50 109 TYR A N 1
ATOM 838 C CA . TYR A 1 109 ? -1.685 -4.455 -11.172 1.00 89.50 109 TYR A CA 1
ATOM 839 C C . TYR A 1 109 ? -3.083 -4.836 -10.656 1.00 89.50 109 TYR A C 1
ATOM 841 O O . TYR A 1 109 ? -3.349 -4.774 -9.456 1.00 89.50 109 TYR A O 1
ATOM 849 N N . GLU A 1 110 ? -3.968 -5.304 -11.534 1.00 92.94 110 GLU A N 1
ATOM 850 C CA . GLU A 1 110 ? -5.315 -5.725 -11.139 1.00 92.94 110 GLU A CA 1
ATOM 851 C C . GLU A 1 110 ? -5.270 -6.940 -10.205 1.00 92.94 110 GLU A C 1
ATOM 853 O O . GLU A 1 110 ? -6.012 -7.011 -9.223 1.00 92.94 110 GLU A O 1
ATOM 858 N N . GLY A 1 111 ? -4.335 -7.865 -10.444 1.00 94.19 111 GLY A N 1
ATOM 859 C CA . GLY A 1 111 ? -4.114 -9.027 -9.591 1.00 94.19 111 GLY A CA 1
ATOM 860 C C . GLY A 1 111 ? -3.722 -8.661 -8.158 1.00 94.19 111 GLY A C 1
ATOM 861 O O . GLY A 1 111 ? -4.271 -9.242 -7.219 1.00 94.19 111 GLY A O 1
ATOM 862 N N . VAL A 1 112 ? -2.810 -7.697 -7.966 1.00 95.75 112 VAL A N 1
ATOM 863 C CA . VAL A 1 112 ? -2.400 -7.263 -6.620 1.00 95.75 112 VAL A CA 1
ATOM 864 C C . VAL A 1 112 ? -3.525 -6.507 -5.911 1.00 95.75 112 VAL A C 1
ATOM 866 O O . VAL A 1 112 ? -3.783 -6.769 -4.735 1.00 95.75 112 VAL A O 1
ATOM 869 N N . ARG A 1 113 ? -4.263 -5.645 -6.627 1.00 95.62 113 ARG A N 1
ATOM 870 C CA . ARG A 1 113 ? -5.404 -4.894 -6.078 1.00 95.62 113 ARG A CA 1
ATOM 871 C C . ARG A 1 113 ? -6.528 -5.812 -5.623 1.00 95.62 113 ARG A C 1
ATOM 873 O O . ARG A 1 113 ? -6.978 -5.715 -4.481 1.00 95.62 113 ARG A O 1
ATOM 880 N N . ALA A 1 114 ? -6.949 -6.727 -6.494 1.00 96.31 114 ALA A N 1
ATOM 881 C CA . ALA A 1 114 ? -8.016 -7.671 -6.199 1.00 96.31 114 ALA A CA 1
ATOM 882 C C . ALA A 1 114 ? -7.648 -8.583 -5.024 1.00 96.31 114 ALA A C 1
ATOM 884 O O . ALA A 1 114 ? -8.471 -8.806 -4.134 1.00 96.31 114 ALA A O 1
ATOM 885 N N . LEU A 1 115 ? -6.406 -9.079 -4.982 1.00 96.88 115 LEU A N 1
ATOM 886 C CA . LEU A 1 115 ? -5.943 -9.947 -3.903 1.00 96.88 115 LEU A CA 1
ATOM 887 C C . LEU A 1 115 ? -5.886 -9.211 -2.559 1.00 96.88 115 LEU A C 1
ATOM 889 O O . LEU A 1 115 ? -6.366 -9.749 -1.560 1.00 96.88 115 LEU A O 1
ATOM 893 N N . ALA A 1 116 ? -5.341 -7.991 -2.535 1.00 97.44 116 ALA A N 1
ATOM 894 C CA . ALA A 1 116 ? -5.274 -7.166 -1.332 1.00 97.44 116 ALA A CA 1
ATOM 895 C C . ALA A 1 116 ? -6.678 -6.863 -0.788 1.00 97.44 116 ALA A C 1
ATOM 897 O O . ALA A 1 116 ? -6.959 -7.138 0.380 1.00 97.44 116 ALA A O 1
ATOM 898 N N . LEU A 1 117 ? -7.586 -6.386 -1.647 1.00 96.88 117 LEU A N 1
ATOM 899 C CA . LEU A 1 117 ? -8.952 -6.053 -1.249 1.00 96.88 117 LEU A CA 1
ATOM 900 C C . LEU A 1 117 ? -9.738 -7.288 -0.787 1.00 96.88 117 LEU A C 1
ATOM 902 O O . LEU A 1 117 ? -10.383 -7.241 0.257 1.00 96.88 117 LEU A O 1
ATOM 906 N N . THR A 1 118 ? -9.646 -8.408 -1.510 1.00 97.50 118 THR A N 1
ATOM 907 C CA . THR A 1 118 ? -10.344 -9.656 -1.146 1.00 97.50 118 THR A CA 1
ATOM 908 C C . THR A 1 118 ? -9.878 -10.176 0.210 1.00 97.50 118 THR A C 1
ATOM 910 O O . THR A 1 118 ? -10.694 -10.568 1.046 1.00 97.50 118 THR A O 1
ATOM 913 N N . ARG A 1 119 ? -8.560 -10.172 0.456 1.00 96.81 119 ARG A N 1
ATOM 914 C CA . ARG A 1 119 ? -7.995 -10.578 1.750 1.00 96.81 119 ARG A CA 1
ATOM 915 C C . ARG A 1 119 ? -8.477 -9.656 2.857 1.00 96.81 119 ARG A C 1
ATOM 917 O O . ARG A 1 119 ? -8.990 -10.151 3.853 1.00 96.81 119 ARG A O 1
ATO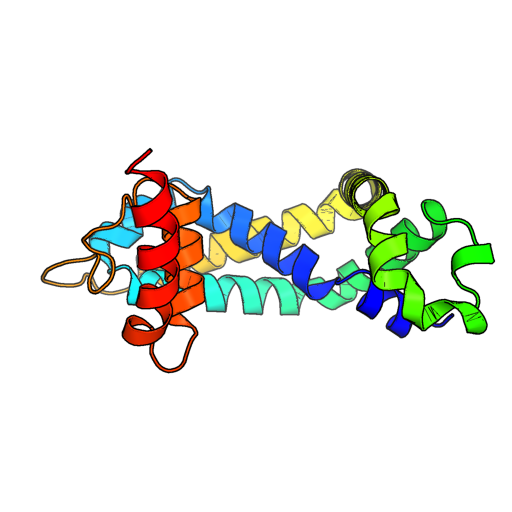M 924 N N . PHE A 1 120 ? -8.373 -8.345 2.652 1.00 97.56 120 PHE A N 1
ATOM 925 C CA . PHE A 1 120 ? -8.858 -7.358 3.608 1.00 97.56 120 PHE A CA 1
ATOM 926 C C . PHE A 1 120 ? -10.327 -7.610 3.970 1.00 97.56 120 PHE A C 1
ATOM 928 O O . PHE A 1 120 ? -10.625 -7.827 5.138 1.00 97.56 120 PHE A O 1
ATOM 935 N N . GLN A 1 121 ? -11.216 -7.696 2.975 1.00 96.62 121 GLN A N 1
ATOM 936 C CA . GLN A 1 121 ? -12.653 -7.925 3.171 1.00 96.62 121 GLN A CA 1
ATOM 937 C C . GLN A 1 121 ? -12.957 -9.220 3.930 1.00 96.62 121 GLN A C 1
ATOM 939 O O . GLN A 1 121 ? -13.818 -9.238 4.808 1.00 96.62 121 GLN A O 1
ATOM 944 N N . ARG A 1 122 ? -12.260 -10.313 3.603 1.00 96.94 122 ARG A N 1
ATOM 945 C CA . ARG A 1 122 ? -12.451 -11.602 4.275 1.00 96.94 122 ARG A CA 1
ATOM 946 C C . ARG A 1 122 ? -12.059 -11.528 5.748 1.00 96.94 122 ARG A C 1
ATOM 948 O O . ARG A 1 122 ? -12.828 -11.956 6.604 1.00 96.94 122 ARG A O 1
ATOM 955 N N . GLU A 1 123 ? -10.873 -10.996 6.035 1.00 96.94 123 GLU A N 1
ATOM 956 C CA . GLU A 1 123 ? -10.348 -10.934 7.401 1.00 96.94 123 GLU A CA 1
ATOM 957 C C . GLU A 1 123 ? -11.115 -9.922 8.260 1.00 96.94 123 GLU A C 1
ATOM 959 O O . GLU A 1 123 ? -11.362 -10.172 9.441 1.00 96.94 123 GLU A O 1
ATOM 964 N N . THR A 1 124 ? -11.556 -8.796 7.687 1.00 95.88 124 THR A N 1
ATOM 965 C CA . THR A 1 124 ? -12.406 -7.857 8.421 1.00 95.88 124 THR A CA 1
ATOM 966 C C . THR A 1 124 ? -13.772 -8.461 8.700 1.00 95.88 124 THR A C 1
ATOM 968 O O . THR A 1 124 ? -14.242 -8.325 9.825 1.00 95.88 124 THR A O 1
ATOM 971 N N . ALA A 1 125 ? -14.407 -9.159 7.751 1.00 93.94 125 ALA A N 1
ATOM 972 C CA . ALA A 1 125 ? -15.747 -9.732 7.925 1.00 93.94 125 ALA A CA 1
ATOM 973 C C . ALA A 1 125 ? -15.871 -10.654 9.151 1.00 93.94 125 ALA A C 1
ATOM 975 O O . ALA A 1 125 ? -16.902 -10.635 9.820 1.00 93.94 125 ALA A O 1
ATOM 976 N N . ILE A 1 126 ? -14.816 -11.404 9.477 1.00 95.25 126 ILE A N 1
ATOM 977 C CA . ILE A 1 126 ? -14.787 -12.325 10.626 1.00 95.25 126 ILE A CA 1
ATOM 978 C C . ILE A 1 126 ? -14.200 -11.707 11.903 1.00 95.25 126 ILE A C 1
ATOM 980 O O . ILE A 1 126 ? -14.249 -12.326 12.965 1.00 95.25 126 ILE A O 1
ATOM 984 N N . ALA A 1 127 ? -13.626 -10.503 11.828 1.00 94.56 127 ALA A N 1
ATOM 985 C CA . ALA A 1 127 ? -13.060 -9.836 12.993 1.00 94.56 127 ALA A CA 1
ATOM 986 C C . ALA A 1 127 ? -14.166 -9.384 13.957 1.00 94.56 127 ALA A C 1
ATOM 988 O O . ALA A 1 127 ? -15.171 -8.794 13.544 1.00 94.56 127 ALA A O 1
ATOM 989 N N . ALA A 1 128 ? -13.955 -9.637 15.251 1.00 93.00 128 ALA A N 1
ATOM 990 C CA . ALA A 1 128 ? -14.860 -9.204 16.307 1.00 93.00 128 ALA A CA 1
ATOM 991 C C . ALA A 1 128 ? -14.979 -7.673 16.339 1.00 93.00 128 ALA A C 1
ATOM 993 O O . ALA A 1 128 ? -14.007 -6.958 16.088 1.00 93.00 128 ALA A O 1
ATOM 994 N N . ALA A 1 129 ? -16.181 -7.183 16.644 1.00 92.12 129 ALA A N 1
ATOM 995 C CA . ALA A 1 129 ? -16.400 -5.758 16.845 1.00 92.12 129 ALA A CA 1
ATOM 996 C C . ALA A 1 129 ? -15.708 -5.279 18.129 1.00 92.12 129 ALA A C 1
ATOM 998 O O . ALA A 1 129 ? -15.585 -6.039 19.093 1.00 92.12 129 ALA A O 1
ATOM 999 N N . VAL A 1 130 ? -15.274 -4.020 18.139 1.00 88.75 130 VAL A N 1
ATOM 1000 C CA . VAL A 1 130 ? -14.673 -3.395 19.322 1.00 88.75 130 VAL A CA 1
ATOM 1001 C C . VAL A 1 130 ? -15.727 -2.598 20.092 1.00 88.75 130 VAL A C 1
ATOM 1003 O O . VAL A 1 130 ? -16.622 -2.002 19.498 1.00 88.75 130 VAL A O 1
ATOM 1006 N N . ALA A 1 131 ? -15.624 -2.583 21.421 1.00 79.56 131 ALA A N 1
ATOM 1007 C CA . ALA A 1 131 ? -16.409 -1.694 22.272 1.00 79.56 131 ALA A CA 1
ATOM 1008 C C . ALA A 1 131 ? -15.617 -0.408 22.565 1.00 79.56 131 ALA A C 1
ATOM 1010 O O . ALA A 1 131 ? -14.416 -0.472 22.823 1.00 79.56 131 ALA A O 1
ATOM 1011 N N . GLY A 1 132 ? -16.288 0.747 22.578 1.00 78.50 132 GLY A N 1
ATOM 1012 C CA . GLY A 1 132 ? -15.669 2.043 22.885 1.00 78.50 132 GLY A CA 1
ATOM 1013 C C . GLY A 1 132 ? -15.282 2.857 21.647 1.00 78.50 132 GLY A C 1
ATOM 1014 O O . GLY A 1 132 ? -15.875 2.699 20.582 1.00 78.50 132 GLY A O 1
ATOM 1015 N N . SER A 1 133 ? -14.324 3.779 21.802 1.00 81.94 133 SER A N 1
ATOM 1016 C CA . SER A 1 133 ? -13.864 4.632 20.698 1.00 81.94 133 SER A CA 1
ATOM 1017 C C . SER A 1 133 ? -13.138 3.798 19.648 1.00 81.94 133 SER A C 1
ATOM 1019 O O . SER A 1 133 ? -12.081 3.231 19.916 1.00 81.94 133 SER A O 1
ATOM 1021 N N . TRP A 1 134 ? -13.680 3.763 18.434 1.00 85.38 134 TRP A N 1
ATOM 1022 C CA . TRP A 1 134 ? -13.059 3.065 17.311 1.00 85.38 134 TRP A CA 1
ATOM 1023 C C . TRP A 1 134 ? -11.802 3.784 16.790 1.00 85.38 134 TRP A C 1
ATOM 1025 O O . TRP A 1 134 ? -10.948 3.143 16.181 1.00 85.38 134 TRP A O 1
ATOM 1035 N N . ALA A 1 135 ? -11.681 5.094 17.033 1.00 82.06 135 ALA A N 1
ATOM 1036 C CA . ALA A 1 135 ? -10.596 5.943 16.538 1.00 82.06 135 ALA A CA 1
ATOM 1037 C C . ALA A 1 135 ? -9.386 6.030 17.492 1.00 82.06 135 ALA A C 1
ATOM 1039 O O . ALA A 1 135 ? -8.311 6.453 17.067 1.00 82.06 135 ALA A O 1
ATOM 1040 N N . ASP A 1 136 ? -9.548 5.595 18.749 1.00 85.81 136 ASP A N 1
ATOM 1041 C CA . ASP A 1 136 ? -8.472 5.459 19.743 1.00 85.81 136 ASP A CA 1
ATOM 1042 C C . ASP A 1 136 ? -7.582 6.723 19.840 1.00 85.81 136 ASP A C 1
ATOM 1044 O O . ASP A 1 136 ? -8.098 7.824 20.049 1.00 85.81 136 ASP A O 1
ATOM 1048 N N . ILE A 1 137 ? -6.264 6.598 19.652 1.00 88.44 137 ILE A N 1
ATOM 1049 C CA . ILE A 1 137 ? -5.286 7.691 19.760 1.00 88.44 137 ILE A CA 1
ATOM 1050 C C . ILE A 1 137 ? -5.412 8.750 18.652 1.00 88.44 137 ILE A C 1
ATOM 1052 O O . ILE A 1 137 ? -4.760 9.787 18.737 1.00 88.44 137 ILE A O 1
ATOM 1056 N N . PHE A 1 138 ? -6.218 8.492 17.615 1.00 91.38 138 PHE A N 1
ATOM 1057 C CA . PHE A 1 138 ? -6.464 9.373 16.467 1.00 91.38 138 PHE A CA 1
ATOM 1058 C C . PHE A 1 138 ? -7.890 9.944 16.460 1.00 91.38 138 PHE A C 1
ATOM 1060 O O . PHE A 1 138 ? -8.381 10.368 15.416 1.00 91.38 138 PHE A O 1
ATOM 1067 N N . ALA A 1 139 ? -8.581 9.944 17.604 1.00 88.38 139 ALA A N 1
ATOM 1068 C CA . ALA A 1 139 ? -9.954 10.444 17.719 1.00 88.38 139 ALA A CA 1
ATOM 1069 C C . ALA A 1 139 ? -10.126 11.926 17.329 1.00 88.38 139 ALA A C 1
ATOM 1071 O O . ALA A 1 139 ? -11.233 12.344 17.003 1.00 88.38 139 ALA A O 1
ATOM 1072 N N . ASP A 1 140 ? -9.048 12.711 17.352 1.00 88.81 140 ASP A N 1
ATOM 1073 C CA . ASP A 1 140 ? -9.003 14.116 16.941 1.00 88.81 140 ASP A CA 1
ATOM 1074 C C . ASP A 1 140 ? -8.751 14.318 15.434 1.00 88.81 140 ASP A C 1
ATOM 1076 O O . ASP A 1 140 ? -8.746 15.453 14.961 1.00 88.81 140 ASP A O 1
ATOM 1080 N N . TRP A 1 141 ? -8.539 13.249 14.661 1.00 89.62 141 TRP A N 1
ATOM 1081 C CA . TRP A 1 141 ? -8.315 13.326 13.215 1.00 89.62 141 TRP A CA 1
ATOM 1082 C C . TRP A 1 141 ? -9.615 13.151 12.417 1.00 89.62 141 TRP A C 1
ATOM 1084 O O . TRP A 1 141 ? -10.486 12.357 12.768 1.00 89.62 141 TRP A O 1
ATOM 1094 N N . ASP A 1 142 ? -9.716 13.826 11.265 1.00 89.56 142 ASP A N 1
ATOM 1095 C CA . ASP A 1 142 ? -10.792 13.597 10.290 1.00 89.56 142 ASP A CA 1
ATOM 1096 C C . ASP A 1 142 ? -10.557 12.288 9.516 1.00 89.56 142 ASP A C 1
ATOM 1098 O O . ASP A 1 142 ? -10.083 12.265 8.375 1.00 89.56 142 ASP A O 1
ATOM 1102 N N . LEU A 1 143 ? -10.905 11.172 10.158 1.00 87.88 143 LEU A N 1
ATOM 1103 C CA . LEU A 1 143 ? -10.792 9.817 9.614 1.00 87.88 143 LEU A CA 1
ATOM 1104 C C . LEU A 1 143 ? -11.813 9.516 8.500 1.00 87.88 143 LEU A C 1
ATOM 1106 O O . LEU A 1 143 ? -11.835 8.408 7.962 1.00 87.88 143 LEU A O 1
ATOM 1110 N N . SER A 1 144 ? -12.621 10.499 8.082 1.00 86.62 144 SER A N 1
ATOM 1111 C CA . SER A 1 144 ? -13.337 10.403 6.809 1.00 86.62 144 SER A CA 1
ATOM 1112 C C . SER A 1 144 ? -12.373 10.526 5.616 1.00 86.62 144 SER A C 1
ATOM 1114 O O . SER A 1 144 ? -12.646 9.994 4.538 1.00 86.62 144 SER A O 1
ATOM 1116 N N . ARG A 1 145 ? -11.207 11.155 5.788 1.00 89.00 145 ARG A N 1
ATOM 1117 C CA . ARG A 1 145 ? -10.220 11.328 4.715 1.00 89.00 145 ARG A CA 1
ATOM 1118 C C . ARG A 1 145 ? -9.345 10.085 4.571 1.00 89.00 145 ARG A C 1
ATOM 1120 O O . ARG A 1 145 ? -8.652 9.699 5.509 1.00 89.00 145 ARG A O 1
ATOM 1127 N N . THR A 1 146 ? -9.267 9.537 3.357 1.00 90.19 146 THR A N 1
ATOM 1128 C CA . THR A 1 146 ? -8.384 8.407 2.998 1.00 90.19 146 THR A CA 1
ATOM 1129 C C . THR A 1 146 ? -6.945 8.620 3.471 1.00 90.19 146 THR A C 1
ATOM 1131 O O . THR A 1 146 ? -6.351 7.724 4.065 1.00 90.19 146 THR A O 1
ATOM 1134 N N . ASN A 1 147 ? -6.397 9.825 3.277 1.00 89.00 147 ASN A N 1
ATOM 1135 C CA . ASN A 1 147 ? -5.037 10.144 3.712 1.00 89.00 147 ASN A CA 1
ATOM 1136 C C . ASN A 1 147 ? -4.873 10.105 5.237 1.00 89.00 147 ASN A C 1
ATOM 1138 O O . ASN A 1 147 ? -3.853 9.610 5.702 1.00 89.00 147 ASN A O 1
ATOM 1142 N N . ALA A 1 148 ? -5.861 10.564 6.015 1.00 89.81 148 ALA A N 1
ATOM 1143 C CA . ALA A 1 14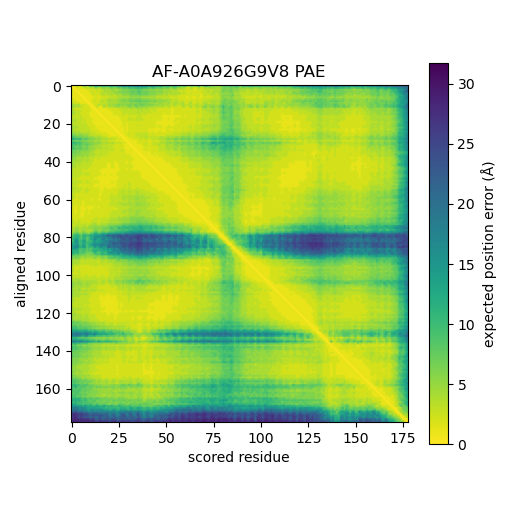8 ? -5.788 10.518 7.477 1.00 89.81 148 ALA A CA 1
ATOM 1144 C C . ALA A 1 148 ? -5.743 9.068 7.977 1.00 89.81 148 ALA A C 1
ATOM 1146 O O . ALA A 1 148 ? -4.884 8.717 8.781 1.00 89.81 148 ALA A O 1
ATOM 1147 N N . VAL A 1 149 ? -6.600 8.205 7.424 1.00 91.69 149 VAL A N 1
ATOM 1148 C CA . VAL A 1 149 ? -6.612 6.768 7.730 1.00 91.69 149 VAL A CA 1
ATOM 1149 C C . VAL A 1 149 ? -5.292 6.105 7.338 1.00 91.69 149 VAL A C 1
ATOM 1151 O O . VAL A 1 149 ? -4.696 5.395 8.144 1.00 91.69 149 VAL A O 1
ATOM 1154 N N . ARG A 1 150 ? -4.806 6.353 6.116 1.00 92.50 150 ARG A N 1
ATOM 1155 C CA . ARG A 1 150 ? -3.544 5.787 5.625 1.00 92.50 150 ARG A CA 1
ATOM 1156 C C . ARG A 1 150 ? -2.365 6.204 6.504 1.00 92.50 150 ARG A C 1
ATOM 1158 O O . ARG A 1 150 ? -1.559 5.359 6.887 1.00 92.50 150 ARG A O 1
ATOM 1165 N N . THR A 1 151 ? -2.280 7.484 6.869 1.00 91.44 151 THR A N 1
ATOM 1166 C CA . THR A 1 151 ? -1.247 7.981 7.786 1.00 91.44 151 THR A CA 1
ATOM 1167 C C . THR A 1 151 ? -1.386 7.358 9.171 1.00 91.44 151 THR A C 1
ATOM 1169 O O . THR A 1 151 ? -0.381 6.922 9.724 1.00 91.44 151 THR A O 1
ATOM 1172 N N . ALA A 1 152 ? -2.598 7.237 9.715 1.00 92.00 152 ALA A N 1
ATOM 1173 C CA . ALA A 1 152 ? -2.804 6.581 11.002 1.00 92.00 152 ALA A CA 1
ATOM 1174 C C . ALA A 1 152 ? -2.332 5.117 10.969 1.00 92.00 152 ALA A C 1
ATOM 1176 O O . ALA A 1 152 ? -1.598 4.682 11.854 1.00 92.00 152 ALA A O 1
ATOM 1177 N N . CYS A 1 153 ? -2.656 4.372 9.909 1.00 92.94 153 CYS A N 1
ATOM 1178 C CA . CYS A 1 153 ? -2.205 2.992 9.745 1.00 92.94 153 CYS A CA 1
ATOM 1179 C C . CYS A 1 153 ? -0.692 2.849 9.565 1.00 92.94 153 CYS A C 1
ATOM 1181 O O . CYS A 1 153 ? -0.128 1.875 10.060 1.00 92.94 153 CYS A O 1
ATOM 1183 N N . MET A 1 154 ? -0.032 3.813 8.918 1.00 92.06 154 MET A N 1
ATOM 1184 C CA . MET A 1 154 ? 1.431 3.889 8.865 1.00 92.06 154 MET A CA 1
ATOM 1185 C C . MET A 1 154 ? 2.023 4.106 10.266 1.00 92.06 154 MET A C 1
ATOM 1187 O O . MET A 1 154 ? 2.967 3.420 10.647 1.00 92.06 154 MET A O 1
ATOM 1191 N N . LEU A 1 155 ? 1.459 5.023 11.058 1.00 91.56 155 LEU A N 1
ATOM 1192 C CA . LEU A 1 155 ? 1.937 5.305 12.415 1.00 91.56 155 LEU A CA 1
ATOM 1193 C C . LEU A 1 155 ? 1.708 4.132 13.376 1.00 91.56 155 LEU A C 1
ATOM 1195 O O . LEU A 1 155 ? 2.556 3.877 14.226 1.00 91.56 155 LEU A O 1
ATOM 1199 N N . TYR A 1 156 ? 0.626 3.369 13.201 1.00 89.88 156 TYR A N 1
ATOM 1200 C CA . TYR A 1 156 ? 0.372 2.140 13.961 1.00 89.88 156 TYR A CA 1
ATOM 1201 C C . TYR A 1 156 ? 1.411 1.031 13.734 1.00 89.88 156 TYR A C 1
ATOM 1203 O O . TYR A 1 156 ? 1.479 0.105 14.537 1.00 89.88 156 TYR A O 1
ATOM 1211 N N . GLN A 1 157 ? 2.216 1.095 12.667 1.00 85.00 157 GLN A N 1
ATOM 1212 C CA . GLN A 1 157 ? 3.312 0.143 12.443 1.00 85.00 157 GLN A CA 1
ATOM 1213 C C . GLN A 1 157 ? 4.569 0.476 13.259 1.00 85.00 157 GLN A C 1
ATOM 1215 O O . GLN A 1 157 ? 5.504 -0.324 13.302 1.00 85.00 157 GLN A O 1
ATOM 1220 N N . LEU A 1 158 ? 4.625 1.660 13.870 1.00 87.38 158 LEU A N 1
ATOM 1221 C CA . LEU A 1 158 ? 5.768 2.100 14.658 1.00 87.38 158 LEU A CA 1
ATOM 1222 C C . LEU A 1 158 ? 5.670 1.582 16.093 1.00 87.38 158 LEU A C 1
ATOM 1224 O O . LEU A 1 158 ? 4.589 1.300 16.602 1.00 87.38 158 LEU A O 1
ATOM 1228 N N . SER A 1 159 ? 6.820 1.502 16.762 1.00 86.50 159 SER A N 1
ATOM 1229 C CA . SER A 1 159 ? 6.931 0.972 18.126 1.00 86.50 159 SER A CA 1
ATOM 1230 C C . SER A 1 159 ? 6.085 1.738 19.150 1.00 86.50 159 SER A C 1
ATOM 1232 O O . SER A 1 159 ? 5.623 1.146 20.119 1.00 86.50 159 SER A O 1
ATOM 1234 N N . ASP A 1 160 ? 5.901 3.046 18.941 1.00 88.94 160 ASP A N 1
ATOM 1235 C CA . ASP A 1 160 ? 5.076 3.920 19.779 1.00 88.94 160 ASP A CA 1
ATOM 1236 C C . ASP A 1 160 ? 4.243 4.867 18.890 1.00 88.94 160 ASP A C 1
ATOM 1238 O O . ASP A 1 160 ? 4.710 5.950 18.509 1.00 88.94 160 ASP A O 1
ATOM 1242 N N . PRO A 1 161 ? 3.012 4.465 18.526 1.00 87.06 161 PRO A N 1
ATOM 1243 C CA . PRO A 1 161 ? 2.135 5.262 17.672 1.00 87.06 161 PRO A CA 1
ATOM 1244 C C . PRO A 1 161 ? 1.730 6.609 18.289 1.00 87.06 161 PRO A C 1
ATOM 1246 O O . PRO A 1 161 ? 1.525 7.578 17.558 1.00 87.06 161 PRO A O 1
ATOM 1249 N N . VAL A 1 162 ? 1.661 6.708 19.623 1.00 87.94 162 VAL A N 1
ATOM 1250 C CA . VAL A 1 162 ? 1.306 7.950 20.334 1.00 87.94 162 VAL A CA 1
ATOM 1251 C C . VAL A 1 162 ? 2.424 8.974 20.183 1.00 87.94 162 VAL A C 1
ATOM 1253 O O . VAL A 1 162 ? 2.189 10.119 19.788 1.00 87.94 162 VAL A O 1
ATOM 1256 N N . MET A 1 163 ? 3.664 8.558 20.442 1.00 88.50 163 MET A N 1
ATOM 1257 C CA . MET A 1 163 ? 4.825 9.425 20.259 1.00 88.50 163 MET A CA 1
ATOM 1258 C C . MET A 1 163 ? 5.052 9.771 18.788 1.00 88.50 163 MET A C 1
ATOM 1260 O O . MET A 1 163 ? 5.450 10.897 18.484 1.00 88.50 163 MET A O 1
ATOM 1264 N N . ALA A 1 164 ? 4.752 8.848 17.872 1.00 87.62 164 ALA A N 1
ATOM 1265 C CA . ALA A 1 164 ? 4.873 9.087 16.442 1.00 87.62 164 ALA A CA 1
ATOM 1266 C C . ALA A 1 164 ? 3.800 10.035 15.878 1.00 87.62 164 ALA A C 1
ATOM 1268 O O . ALA A 1 164 ? 4.078 10.739 14.910 1.00 87.62 164 ALA A O 1
ATOM 1269 N N . LYS A 1 165 ? 2.606 10.108 16.484 1.00 89.06 165 LYS A N 1
ATOM 1270 C CA . LYS A 1 165 ? 1.544 11.058 16.102 1.00 89.06 165 LYS A CA 1
ATOM 1271 C C . LYS A 1 165 ? 1.930 12.512 16.390 1.00 89.06 165 LYS A C 1
ATOM 1273 O O . LYS A 1 165 ? 1.683 13.391 15.567 1.00 89.06 165 LYS A O 1
ATOM 1278 N N . ARG A 1 166 ? 2.602 12.776 17.517 1.00 86.00 166 ARG A N 1
ATOM 1279 C CA . ARG A 1 166 ? 2.908 14.139 17.999 1.00 86.00 166 ARG A CA 1
ATOM 1280 C C . ARG A 1 166 ? 3.603 15.045 16.955 1.00 86.00 166 ARG A C 1
ATOM 1282 O O . ARG A 1 166 ? 3.163 16.185 16.806 1.00 86.00 166 ARG A O 1
ATOM 1289 N N . PRO A 1 167 ? 4.650 14.615 16.222 1.00 83.44 167 PRO A N 1
ATOM 1290 C CA . PRO A 1 167 ? 5.242 15.429 15.155 1.00 83.44 167 PRO A CA 1
ATOM 1291 C C . PRO A 1 167 ? 4.270 15.777 14.019 1.00 83.44 167 PRO A C 1
ATOM 1293 O O . PRO A 1 167 ? 4.340 16.881 13.479 1.00 83.44 167 PRO A O 1
ATOM 1296 N N . PHE A 1 168 ? 3.359 14.863 13.665 1.00 82.62 168 PHE A N 1
ATOM 1297 C CA . PHE A 1 168 ? 2.350 15.108 12.634 1.00 82.62 168 PHE A CA 1
ATOM 1298 C C . PHE A 1 168 ? 1.345 16.151 13.111 1.00 82.62 168 PHE A C 1
ATOM 1300 O O . PHE A 1 168 ? 1.122 17.132 12.402 1.00 82.62 168 PHE A O 1
ATOM 1307 N N . ASP A 1 169 ? 0.828 16.012 14.333 1.00 83.69 169 ASP A N 1
ATOM 1308 C CA . ASP A 1 169 ? -0.080 17.003 14.918 1.00 83.69 169 ASP A CA 1
ATOM 1309 C C . ASP A 1 169 ? 0.556 18.397 14.932 1.00 83.69 169 ASP A C 1
ATOM 1311 O O . ASP A 1 169 ? -0.053 19.364 14.485 1.00 83.69 169 ASP A O 1
ATOM 1315 N N . GLN A 1 170 ? 1.822 18.508 15.348 1.00 78.44 170 GLN A N 1
ATOM 1316 C CA . GLN A 1 170 ? 2.539 19.788 15.380 1.00 78.44 170 GLN A CA 1
ATOM 1317 C C . GLN A 1 170 ? 2.747 20.420 14.000 1.00 78.44 170 GLN A C 1
ATOM 1319 O O . GLN A 1 170 ? 2.900 21.640 13.908 1.00 78.44 170 GLN A O 1
ATOM 1324 N N . PHE A 1 171 ? 2.825 19.619 12.938 1.00 72.81 171 PHE A N 1
ATOM 1325 C CA . PHE A 1 171 ? 2.963 20.123 11.574 1.00 72.81 171 PHE A CA 1
ATOM 1326 C C . PHE A 1 171 ? 1.613 20.557 10.993 1.00 72.81 171 PHE A C 1
ATOM 1328 O O . PHE A 1 171 ? 1.532 21.610 10.360 1.00 72.81 171 PHE A O 1
ATOM 1335 N N . TYR A 1 172 ? 0.551 19.782 11.229 1.00 65.50 172 TYR A N 1
ATOM 1336 C CA . TYR A 1 172 ? -0.789 20.080 10.721 1.00 65.50 172 TYR A CA 1
ATOM 1337 C C . TYR A 1 172 ? -1.485 21.202 11.503 1.00 65.50 172 TYR A C 1
ATOM 1339 O O . TYR A 1 172 ? -2.034 22.101 10.874 1.00 65.50 172 TYR A O 1
ATOM 1347 N N . GLN A 1 173 ? -1.352 21.255 12.833 1.00 58.19 173 GLN A N 1
ATOM 1348 C CA . GLN A 1 173 ? -1.875 22.365 13.646 1.00 58.19 173 GLN A CA 1
ATOM 1349 C C . GLN A 1 173 ? -1.259 23.716 13.247 1.00 58.19 173 GLN A C 1
ATOM 1351 O O . GLN A 1 173 ? -1.946 24.731 13.237 1.00 58.19 173 GLN A O 1
ATOM 1356 N N . ARG A 1 174 ? 0.019 23.748 12.831 1.00 51.16 174 ARG A N 1
ATOM 1357 C CA . ARG A 1 174 ? 0.648 24.977 12.309 1.00 51.16 174 ARG A CA 1
ATOM 1358 C C . ARG A 1 174 ? 0.053 25.454 10.984 1.00 51.16 174 ARG A C 1
ATOM 1360 O O . ARG A 1 174 ? 0.151 26.640 10.688 1.00 51.16 174 ARG A O 1
ATOM 1367 N N . LYS A 1 175 ? -0.529 24.561 10.178 1.00 45.41 175 LYS A N 1
ATOM 1368 C CA . LYS A 1 175 ? -1.167 24.924 8.903 1.00 45.41 175 LYS A CA 1
ATOM 1369 C C . LYS A 1 175 ? -2.586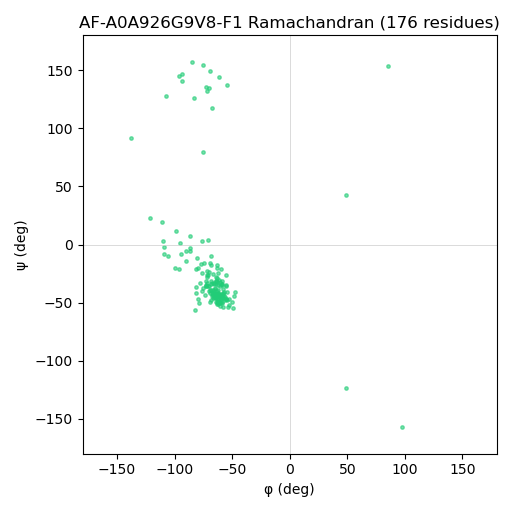 25.462 9.068 1.00 45.41 175 LYS A C 1
ATOM 1371 O O . LYS A 1 175 ? -3.051 26.139 8.166 1.00 45.41 175 LYS A O 1
ATOM 1376 N N . GLU A 1 176 ? -3.253 25.173 10.182 1.00 45.12 176 GLU A N 1
ATOM 1377 C CA . GLU A 1 176 ? -4.612 25.659 10.466 1.00 45.12 176 GLU A CA 1
ATOM 1378 C C . GLU A 1 176 ? -4.626 27.016 11.202 1.00 45.12 176 GLU A C 1
ATOM 1380 O O . GLU A 1 176 ? -5.687 27.601 11.393 1.00 45.12 176 GLU A O 1
ATOM 1385 N N . MET A 1 177 ? -3.456 27.543 11.596 1.00 38.97 177 MET A N 1
ATOM 1386 C CA . MET A 1 177 ? -3.298 28.837 12.286 1.00 38.97 177 MET A CA 1
ATOM 1387 C C . MET A 1 177 ? -2.886 30.013 11.371 1.00 38.97 177 MET A C 1
ATOM 1389 O O . MET A 1 177 ? -2.518 31.077 11.877 1.00 38.97 177 MET A O 1
ATOM 1393 N N . HIS A 1 178 ? -2.940 29.848 10.046 1.00 35.53 178 HIS A N 1
ATOM 1394 C CA . HIS A 1 178 ? -2.609 30.875 9.047 1.00 35.53 178 HIS A CA 1
ATOM 1395 C C . HIS A 1 178 ? -3.639 30.898 7.920 1.00 35.53 178 HIS A C 1
ATOM 1397 O O . HIS A 1 178 ? -3.853 32.002 7.372 1.00 35.53 178 HIS A O 1
#

Foldseek 3Di:
DDLVLLCVLLVVLVVLLVLLLCLQLVDPVLVVLLQFAFLLVLLVQLVVLSVVLSVVLVVVVSVLLSVLCPVQPDPVLVDPVCVVVVSVVVVVRSVSSVVSCCVPVVVSSVSSSCSSNVSSNVVSVPRHTDPDDRHPLNPVDPSVDSVSSVVLSVLSVDPDSNVVVVVVCVVVVVVVVD

Solvent-accessible surface area (backbone atoms only — not comparable to full-atom values): 9740 Å² total; per-residue (Å²): 116,57,65,69,62,48,32,62,73,66,40,48,68,58,52,46,37,51,49,13,45,47,42,37,58,72,30,77,65,44,60,65,40,28,65,41,39,14,40,72,54,44,32,53,44,45,53,52,20,24,53,54,22,35,70,71,39,48,76,73,40,46,62,46,52,38,50,25,43,63,74,63,43,66,73,81,71,55,40,80,91,53,53,92,61,35,72,70,58,46,58,80,39,42,67,57,28,51,53,42,34,58,68,77,35,38,70,56,56,53,49,27,20,53,44,9,31,52,44,31,54,56,57,55,71,73,48,68,69,54,85,76,75,30,48,60,98,51,63,90,52,68,65,88,38,53,66,48,43,51,51,51,38,57,35,63,73,43,98,49,38,71,70,59,44,50,64,53,50,61,55,53,56,60,66,76,75,114